Protein AF-L9Z2Y9-F1 (afdb_monomer_lite)

pLDDT: mean 86.98, std 20.34, range [30.83, 98.81]

Radius of gyration: 21.84 Å; chains: 1; bounding box: 51×53×70 Å

Sequence (219 aa):
MDILVLSPCSKDKRYDPVLDCEDVDECPREELANEHGEYTTTASNMYTGREHKHVEEAVTHLREVADVDWYIISAGFGLLRDRTEIPSYECGFSDIESVRTRAKRTGYDIDDLTNDETIQAVGREKGIPQAFSDVLSREYDLLFVVLSEPYLLSVADALTEIPEQTTAFAFASNGSRQYVGDCTWIPAQKRNDKPSKRRGWRYEVNSSASLRLQQTDES

Secondary structure (DSSP, 8-state):
-EEEEEEE--SSBSS---B-HHHHHHS-HHHHHHHTGGGEEEHHHHB--HHHHHHHHHHHHHTTTSEEEEEEEETTTEEEETT-EEE-B---TT-HHHHHHHHHTTT--GGG--HHHHHHHHHHHTTHHHHHHHHHTT--SEEEEE--HHHHHHHHHHHT---TTSEEEEEE-GGGGGGSTTSEEEE------------PPPPP--SS-----------

Structure (mmCIF, N/CA/C/O backbone):
data_AF-L9Z2Y9-F1
#
_entry.id   AF-L9Z2Y9-F1
#
loop_
_atom_site.group_PDB
_atom_site.id
_atom_site.type_symbol
_atom_site.label_atom_id
_atom_site.label_alt_id
_atom_site.label_comp_id
_atom_site.label_asym_id
_atom_site.label_entity_id
_atom_site.label_seq_id
_atom_site.pdbx_PDB_ins_code
_atom_site.Cartn_x
_atom_site.Cartn_y
_atom_site.Cartn_z
_atom_site.occupancy
_atom_site.B_iso_or_equiv
_atom_site.auth_seq_id
_atom_site.auth_comp_id
_atom_site.auth_asym_id
_atom_site.auth_atom_id
_atom_site.pdbx_PDB_model_num
ATOM 1 N N . MET A 1 1 ? -19.169 -4.680 14.121 1.00 92.75 1 MET A N 1
ATOM 2 C CA . MET A 1 1 ? -17.979 -3.841 14.313 1.00 92.75 1 MET A CA 1
ATOM 3 C C . MET A 1 1 ? -17.160 -4.053 13.078 1.00 92.75 1 MET A C 1
ATOM 5 O O . MET A 1 1 ? -16.713 -5.178 12.867 1.00 92.75 1 MET A O 1
ATOM 9 N N . ASP A 1 2 ? -17.057 -3.016 12.270 1.00 97.75 2 ASP A N 1
ATOM 10 C CA . ASP A 1 2 ? -16.430 -3.058 10.960 1.00 97.75 2 ASP A CA 1
ATOM 11 C C . ASP A 1 2 ? -15.020 -2.484 11.075 1.00 97.75 2 ASP A C 1
ATOM 13 O O . ASP A 1 2 ? -14.817 -1.343 11.497 1.00 97.75 2 ASP A O 1
ATOM 17 N N . ILE A 1 3 ? -14.028 -3.305 10.741 1.00 98.50 3 ILE A N 1
ATOM 18 C CA . ILE A 1 3 ? -12.612 -2.968 10.858 1.00 98.50 3 ILE A CA 1
ATOM 19 C C . ILE A 1 3 ? -11.984 -2.941 9.469 1.00 98.50 3 ILE A C 1
ATOM 21 O O . ILE A 1 3 ? -12.091 -3.903 8.705 1.00 98.50 3 ILE A O 1
ATOM 25 N N . LEU A 1 4 ? -11.247 -1.873 9.183 1.00 98.69 4 LEU A N 1
ATOM 26 C CA . LEU A 1 4 ? -10.362 -1.778 8.033 1.00 98.69 4 LEU A CA 1
ATOM 27 C C . LEU A 1 4 ? -8.908 -1.969 8.469 1.00 98.69 4 LEU A C 1
ATOM 29 O O . LEU A 1 4 ? -8.417 -1.286 9.367 1.00 98.69 4 LEU A O 1
ATOM 33 N N . VAL A 1 5 ? -8.196 -2.877 7.806 1.00 98.75 5 VAL A N 1
ATOM 34 C CA . VAL A 1 5 ? -6.746 -3.045 7.953 1.00 98.75 5 VAL A CA 1
ATOM 35 C C . VAL A 1 5 ? -6.068 -2.685 6.638 1.00 98.75 5 VAL A C 1
ATOM 37 O O . VAL A 1 5 ? -6.425 -3.221 5.589 1.00 98.75 5 VAL A O 1
ATOM 40 N N . LEU A 1 6 ? -5.073 -1.803 6.701 1.00 98.69 6 LEU A N 1
ATOM 41 C CA . LEU A 1 6 ? -4.263 -1.367 5.567 1.00 98.69 6 LEU A CA 1
ATOM 42 C C . LEU A 1 6 ? -2.793 -1.724 5.813 1.00 98.69 6 LEU A C 1
ATOM 44 O O . LEU A 1 6 ? -2.201 -1.259 6.787 1.00 98.69 6 LEU A O 1
ATOM 48 N N . SER A 1 7 ? -2.191 -2.531 4.940 1.00 98.44 7 SER A N 1
ATOM 49 C CA . SER A 1 7 ? -0.789 -2.969 5.056 1.00 98.44 7 SER A CA 1
ATOM 50 C C . SER A 1 7 ? -0.015 -2.794 3.744 1.00 98.44 7 SER A C 1
ATOM 52 O O . SER A 1 7 ? -0.638 -2.654 2.692 1.00 98.44 7 SER A O 1
ATOM 54 N N . PRO A 1 8 ? 1.331 -2.787 3.736 1.00 97.56 8 PRO A N 1
ATOM 55 C CA . PRO A 1 8 ? 2.085 -2.745 2.495 1.00 97.56 8 PRO A CA 1
ATOM 56 C C . PRO A 1 8 ? 2.134 -4.141 1.875 1.00 97.56 8 PRO A C 1
ATOM 58 O O . PRO A 1 8 ? 1.982 -5.155 2.564 1.00 97.56 8 PRO A O 1
ATOM 61 N N . CYS A 1 9 ? 2.425 -4.202 0.582 1.00 95.56 9 CYS A N 1
ATOM 62 C CA . CYS A 1 9 ? 2.913 -5.424 -0.030 1.00 95.56 9 CYS A CA 1
ATOM 63 C C . CYS A 1 9 ? 4.290 -5.807 0.537 1.00 95.56 9 CYS A C 1
ATOM 65 O O . CYS A 1 9 ? 4.973 -5.019 1.200 1.00 95.56 9 CYS A O 1
ATOM 67 N N . SER A 1 10 ? 4.719 -7.039 0.266 1.00 93.88 10 SER A N 1
ATOM 68 C CA . SER A 1 10 ? 6.041 -7.513 0.669 1.00 93.88 10 SER A CA 1
ATOM 69 C C . SER A 1 10 ? 6.973 -7.693 -0.521 1.00 93.88 10 SER A C 1
ATOM 71 O O . SER A 1 10 ? 6.550 -8.087 -1.609 1.00 93.88 10 SER A O 1
ATOM 73 N N . LYS A 1 11 ? 8.267 -7.453 -0.279 1.00 93.88 11 LYS A N 1
ATOM 74 C CA . LYS A 1 11 ? 9.329 -7.848 -1.203 1.00 93.88 11 LYS A CA 1
ATOM 75 C C . LYS A 1 11 ? 9.352 -9.366 -1.381 1.00 93.88 11 LYS A C 1
ATOM 77 O O . LYS A 1 11 ? 9.399 -9.840 -2.512 1.00 93.88 11 LYS A O 1
ATOM 82 N N . ASP A 1 12 ? 9.281 -10.102 -0.271 1.00 96.25 12 ASP A N 1
ATOM 83 C CA . ASP A 1 12 ? 9.290 -11.562 -0.280 1.00 96.25 12 ASP A CA 1
ATOM 84 C C . ASP A 1 12 ? 7.946 -12.076 -0.801 1.00 96.25 12 ASP A C 1
ATOM 86 O O . ASP A 1 12 ? 6.889 -11.719 -0.262 1.00 96.25 12 ASP A O 1
ATOM 90 N N . LYS A 1 13 ? 7.998 -12.921 -1.832 1.00 96.88 13 LYS A N 1
ATOM 91 C CA . LYS A 1 13 ? 6.821 -13.489 -2.489 1.00 96.88 13 LYS A CA 1
ATOM 92 C C . LYS A 1 13 ? 6.889 -15.008 -2.528 1.00 96.88 13 LYS A C 1
ATOM 94 O O . LYS A 1 13 ? 7.959 -15.604 -2.425 1.00 96.88 13 LYS A O 1
ATOM 99 N N . ARG A 1 14 ? 5.721 -15.630 -2.677 1.00 97.94 14 ARG A N 1
ATOM 100 C CA . ARG A 1 14 ? 5.545 -17.084 -2.731 1.00 97.94 14 ARG A CA 1
ATOM 101 C C . ARG A 1 14 ? 6.256 -17.725 -3.920 1.00 97.94 14 ARG A C 1
ATOM 103 O O . ARG A 1 14 ? 6.738 -18.848 -3.794 1.00 97.94 14 ARG A O 1
ATOM 110 N N . TYR A 1 15 ? 6.280 -17.029 -5.050 1.00 98.06 15 TYR A N 1
ATOM 111 C CA . TYR A 1 15 ? 6.912 -17.484 -6.280 1.00 98.06 15 TYR A CA 1
ATOM 112 C C . TYR A 1 15 ? 8.005 -16.510 -6.702 1.00 98.06 15 TYR A C 1
ATOM 114 O O . TYR A 1 15 ? 7.923 -15.320 -6.387 1.00 98.06 15 TYR A O 1
ATOM 122 N N . ASP A 1 16 ? 8.979 -17.000 -7.467 1.00 97.44 16 ASP A N 1
ATOM 123 C CA . ASP A 1 16 ? 9.941 -16.127 -8.136 1.00 97.44 16 ASP A CA 1
ATOM 124 C C . ASP A 1 16 ? 9.197 -15.123 -9.039 1.00 97.44 16 ASP A C 1
ATOM 126 O O . ASP A 1 16 ? 8.167 -15.477 -9.625 1.00 97.44 16 ASP A O 1
ATOM 130 N N . PRO A 1 17 ? 9.650 -13.860 -9.105 1.00 96.25 17 PRO A N 1
ATOM 131 C CA . PRO A 1 17 ? 8.983 -12.838 -9.898 1.00 96.25 17 PRO A CA 1
ATOM 132 C C . PRO A 1 17 ? 9.079 -13.181 -11.386 1.00 96.25 17 PRO A C 1
ATOM 134 O O . PRO A 1 17 ? 10.159 -13.496 -11.885 1.00 96.25 17 PRO A O 1
ATOM 137 N N . VAL A 1 18 ? 7.945 -13.104 -12.082 1.00 97.31 18 VAL A N 1
ATOM 138 C CA . VAL A 1 18 ? 7.853 -13.327 -13.537 1.00 97.31 18 VAL A CA 1
ATOM 139 C C . VAL A 1 18 ? 7.545 -12.046 -14.311 1.00 97.31 18 VAL A C 1
ATOM 141 O O . VAL A 1 18 ? 7.512 -12.077 -15.533 1.00 97.31 18 VAL A O 1
ATOM 144 N N . LEU A 1 19 ? 7.348 -10.945 -13.585 1.00 97.44 19 LEU A N 1
ATOM 145 C CA . LEU A 1 19 ? 7.019 -9.617 -14.090 1.00 97.44 19 LEU A CA 1
ATOM 146 C C . LEU A 1 19 ? 7.869 -8.571 -13.373 1.00 97.44 19 LEU A C 1
ATOM 148 O O . LEU A 1 19 ? 8.195 -8.744 -12.191 1.00 97.44 19 LEU A O 1
ATOM 152 N N . ASP A 1 20 ? 8.166 -7.467 -14.038 1.00 96.06 20 ASP A N 1
ATOM 153 C CA . ASP A 1 20 ? 8.801 -6.296 -13.437 1.00 96.06 20 ASP A CA 1
ATOM 154 C C . ASP A 1 20 ? 7.852 -5.081 -13.375 1.00 96.06 20 ASP A C 1
ATOM 156 O O . ASP A 1 20 ? 6.630 -5.207 -13.488 1.00 96.06 20 ASP A O 1
ATOM 160 N N . CYS A 1 21 ? 8.390 -3.895 -13.074 1.00 94.19 21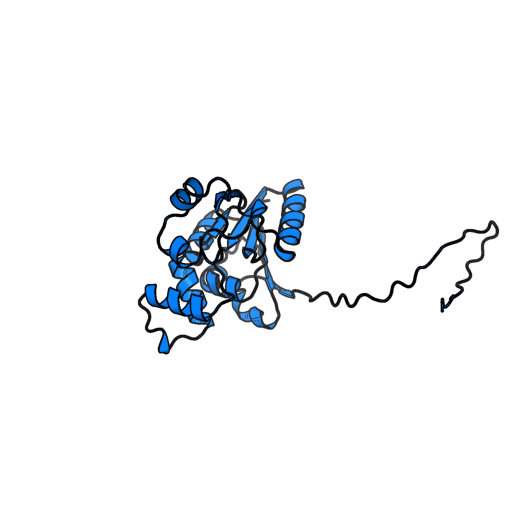 CYS A N 1
ATOM 161 C CA . CYS A 1 21 ? 7.582 -2.678 -13.037 1.00 94.19 21 CYS A CA 1
ATOM 162 C C . CYS A 1 21 ? 7.043 -2.266 -14.413 1.00 94.19 21 CYS A C 1
ATOM 164 O O . CYS A 1 21 ? 5.963 -1.687 -14.455 1.00 94.19 21 CYS A O 1
ATOM 166 N N . GLU A 1 22 ? 7.779 -2.506 -15.501 1.00 93.94 22 GLU A N 1
ATOM 167 C CA . GLU A 1 22 ? 7.362 -2.134 -16.856 1.00 93.94 22 GLU A CA 1
ATOM 168 C C . GLU A 1 22 ? 6.149 -2.968 -17.263 1.00 93.94 22 GLU A C 1
ATOM 170 O O . GLU A 1 22 ? 5.113 -2.397 -17.609 1.00 93.94 22 GLU A O 1
ATOM 175 N N . ASP A 1 23 ? 6.214 -4.289 -17.069 1.00 95.88 23 ASP A N 1
ATOM 176 C CA . ASP A 1 23 ? 5.091 -5.183 -17.370 1.00 95.88 23 ASP A CA 1
ATOM 177 C C . ASP A 1 23 ? 3.815 -4.765 -16.612 1.00 95.88 23 ASP A C 1
ATOM 179 O O . ASP A 1 23 ? 2.724 -4.667 -17.178 1.00 95.88 23 ASP A O 1
ATOM 183 N N . VAL A 1 24 ? 3.960 -4.477 -15.312 1.00 94.94 24 VAL A N 1
ATOM 184 C CA . VAL A 1 24 ? 2.856 -4.106 -14.412 1.00 94.94 24 VAL A CA 1
ATOM 185 C C . VAL A 1 24 ? 2.314 -2.691 -14.676 1.00 94.94 24 VAL A C 1
ATOM 187 O O . VAL A 1 24 ? 1.168 -2.388 -14.332 1.00 94.94 24 VAL A O 1
ATOM 190 N N . ASP A 1 25 ? 3.116 -1.800 -15.257 1.00 93.69 25 ASP A N 1
ATOM 191 C CA . ASP A 1 25 ? 2.695 -0.448 -15.633 1.00 93.69 25 ASP A CA 1
ATOM 192 C C . ASP A 1 25 ? 2.021 -0.401 -17.016 1.00 93.69 25 ASP A C 1
ATOM 194 O O . ASP A 1 25 ? 1.305 0.560 -17.306 1.00 93.69 25 ASP A O 1
ATOM 198 N N . GLU A 1 26 ? 2.238 -1.402 -17.871 1.00 93.81 26 GLU A N 1
ATOM 199 C CA . GLU A 1 26 ? 1.733 -1.422 -19.250 1.00 93.81 26 GLU A CA 1
ATOM 200 C C . GLU A 1 26 ? 0.526 -2.333 -19.454 1.00 93.81 26 GLU A C 1
ATOM 202 O O . GLU A 1 26 ? -0.329 -2.030 -20.290 1.00 93.81 26 GLU A O 1
ATOM 207 N N . CYS A 1 27 ? 0.422 -3.408 -18.673 1.00 94.88 27 CYS A N 1
ATOM 208 C CA . CYS A 1 27 ? -0.632 -4.401 -18.830 1.00 94.88 27 CYS A CA 1
ATOM 209 C C . CYS A 1 27 ? -1.603 -4.409 -17.637 1.00 94.88 27 CYS A C 1
ATOM 211 O O . CYS A 1 27 ? -1.181 -4.321 -16.478 1.00 94.88 27 CYS A O 1
ATOM 213 N N . PRO A 1 28 ? -2.919 -4.568 -17.875 1.00 95.31 28 PRO A N 1
ATOM 214 C CA . PRO A 1 28 ? -3.884 -4.757 -16.801 1.00 95.31 28 PRO A CA 1
ATOM 215 C C . PRO A 1 28 ? -3.568 -6.001 -15.967 1.00 95.31 28 PRO A C 1
ATOM 217 O O . PRO A 1 28 ? -3.231 -7.065 -16.489 1.00 95.31 28 PRO A O 1
ATOM 220 N N . ARG A 1 29 ? -3.764 -5.893 -14.651 1.00 97.06 29 ARG A N 1
ATOM 221 C CA . ARG A 1 29 ? -3.544 -6.986 -13.692 1.00 97.06 29 ARG A CA 1
ATOM 222 C C . ARG A 1 29 ? -4.254 -8.279 -14.099 1.00 97.06 29 ARG A C 1
ATOM 224 O O . ARG A 1 29 ? -3.682 -9.349 -13.941 1.00 97.06 29 ARG A O 1
ATOM 231 N N . GLU A 1 30 ? -5.499 -8.199 -14.564 1.00 96.94 30 GLU A N 1
ATOM 232 C CA . GLU A 1 30 ? -6.301 -9.367 -14.940 1.00 96.94 30 GLU A CA 1
ATOM 233 C C . GLU A 1 30 ? -5.692 -10.120 -16.125 1.00 96.94 30 GLU A C 1
ATOM 235 O O . GLU A 1 30 ? -5.741 -11.347 -16.160 1.00 96.94 30 GLU A O 1
ATOM 240 N N . GLU A 1 31 ? -5.107 -9.403 -17.085 1.00 97.56 31 GLU A N 1
ATOM 241 C CA . GLU A 1 31 ? -4.425 -10.011 -18.229 1.00 97.56 31 GLU A CA 1
ATOM 242 C C . GLU A 1 31 ? -3.153 -10.723 -17.768 1.00 97.56 31 GLU A C 1
ATOM 244 O O . GLU A 1 31 ? -2.988 -11.912 -18.037 1.00 97.56 31 GLU A O 1
ATOM 249 N N . LEU A 1 32 ? -2.339 -10.048 -16.952 1.00 97.62 32 LEU A N 1
ATOM 250 C CA . LEU A 1 32 ? -1.117 -10.614 -16.377 1.00 97.62 32 LEU A CA 1
ATOM 251 C C . LEU A 1 32 ? -1.394 -11.836 -15.484 1.00 97.62 32 LEU A C 1
ATOM 253 O O . LEU A 1 32 ? -0.664 -12.824 -15.526 1.00 97.62 32 LEU A O 1
ATOM 257 N N . ALA A 1 33 ? -2.466 -11.802 -14.687 1.00 96.75 33 ALA A N 1
ATOM 258 C CA . ALA A 1 33 ? -2.887 -12.926 -13.850 1.00 96.75 33 ALA A CA 1
ATOM 259 C C . ALA A 1 33 ? -3.314 -14.145 -14.687 1.00 96.75 33 ALA A C 1
ATOM 261 O O . ALA A 1 33 ? -3.031 -15.283 -14.315 1.00 96.75 33 ALA A O 1
ATOM 262 N N . ASN A 1 34 ? -3.973 -13.914 -15.828 1.00 96.38 34 ASN A N 1
ATOM 263 C CA . ASN A 1 34 ? -4.366 -14.980 -16.747 1.00 96.38 34 ASN A CA 1
ATOM 264 C C . ASN A 1 34 ? -3.160 -15.567 -17.492 1.00 96.38 34 ASN A C 1
ATOM 266 O O . ASN A 1 34 ? -3.058 -16.787 -17.620 1.00 96.38 34 ASN A O 1
ATOM 270 N N . GLU A 1 35 ? -2.249 -14.717 -17.971 1.00 97.38 35 GLU A N 1
ATOM 271 C CA . GLU A 1 35 ? -1.040 -15.141 -18.684 1.00 97.38 35 GLU A CA 1
ATOM 272 C C . GLU A 1 35 ? -0.089 -15.931 -17.775 1.00 97.38 35 GLU A C 1
ATOM 274 O O . GLU A 1 35 ? 0.439 -16.973 -18.165 1.00 97.38 35 GLU A O 1
ATOM 279 N N . HIS A 1 36 ? 0.051 -15.496 -16.522 1.00 97.12 36 HIS A N 1
ATOM 280 C CA . HIS A 1 36 ? 0.931 -16.106 -15.528 1.00 97.12 36 HIS A CA 1
ATOM 281 C C . HIS A 1 36 ? 0.154 -16.877 -14.453 1.00 97.12 36 HIS A C 1
ATOM 283 O O . HIS A 1 36 ? 0.481 -16.811 -13.264 1.00 97.12 36 HIS A O 1
ATOM 289 N N . GLY A 1 37 ? -0.869 -17.639 -14.854 1.00 96.88 37 GLY A N 1
ATOM 290 C CA . GLY A 1 37 ? -1.743 -18.369 -13.927 1.00 96.88 37 GLY A CA 1
ATOM 291 C C . GLY A 1 37 ? -1.003 -19.318 -12.970 1.00 96.88 37 GLY A C 1
ATOM 292 O O . GLY A 1 37 ? -1.364 -19.419 -11.800 1.00 96.88 37 GLY A O 1
ATOM 293 N N . GLU A 1 38 ? 0.087 -19.956 -13.413 1.00 97.62 38 GLU A N 1
ATOM 294 C CA . GLU A 1 38 ? 0.915 -20.842 -12.568 1.00 97.62 38 GLU A CA 1
ATOM 295 C C . GLU A 1 38 ? 1.656 -20.099 -11.441 1.00 97.62 38 GLU A C 1
ATOM 297 O O . GLU A 1 38 ? 2.010 -20.697 -10.423 1.00 97.62 38 GLU A O 1
ATOM 302 N N . TYR A 1 39 ? 1.851 -18.789 -11.608 1.00 98.06 39 TYR A N 1
ATOM 303 C CA . TYR A 1 39 ? 2.527 -17.892 -10.670 1.00 98.06 39 TYR A CA 1
ATOM 304 C C . TYR A 1 39 ? 1.552 -16.919 -10.001 1.00 98.06 39 TYR A C 1
ATOM 306 O O . TYR A 1 39 ? 1.981 -15.928 -9.410 1.00 98.06 39 TYR A O 1
ATOM 314 N N . THR A 1 40 ? 0.248 -17.188 -10.097 1.00 98.44 40 THR A N 1
ATOM 315 C CA . THR A 1 40 ? -0.818 -16.333 -9.576 1.00 98.44 40 THR A CA 1
ATOM 316 C C . THR A 1 40 ? -1.429 -16.927 -8.315 1.00 98.44 40 THR A C 1
ATOM 318 O O . THR A 1 40 ? -1.702 -18.123 -8.215 1.00 98.44 40 THR A O 1
ATOM 321 N N . THR A 1 41 ? -1.639 -16.080 -7.310 1.00 98.69 41 THR A N 1
ATOM 322 C CA . THR A 1 41 ? -2.405 -16.423 -6.107 1.00 98.69 41 THR A CA 1
ATOM 323 C C . THR A 1 41 ? -2.998 -15.156 -5.488 1.00 98.69 41 THR A C 1
ATOM 325 O O . THR A 1 41 ? -2.768 -14.052 -5.981 1.00 98.69 41 THR A O 1
ATOM 328 N N . THR A 1 42 ? -3.778 -15.280 -4.414 1.00 98.69 42 THR A N 1
ATOM 329 C CA . THR A 1 42 ? -4.342 -14.112 -3.724 1.00 98.69 42 THR A CA 1
ATOM 330 C C . THR A 1 42 ? -3.241 -13.245 -3.115 1.00 98.69 42 THR A C 1
ATOM 332 O O . THR A 1 42 ? -2.219 -13.764 -2.677 1.00 98.69 42 THR A O 1
ATOM 335 N N . ALA A 1 43 ? -3.451 -11.934 -3.009 1.00 98.56 43 ALA A N 1
ATOM 336 C CA . ALA A 1 43 ? -2.490 -10.998 -2.432 1.00 98.56 43 ALA A CA 1
ATOM 337 C C . ALA A 1 43 ? -2.052 -11.419 -1.016 1.00 98.56 43 ALA A C 1
ATOM 339 O O . ALA A 1 43 ? -0.864 -11.375 -0.701 1.00 98.56 43 ALA A O 1
ATOM 340 N N . SER A 1 44 ? -2.980 -11.924 -0.195 1.00 98.25 44 SER A N 1
ATOM 341 C CA . SER A 1 44 ? -2.668 -12.496 1.122 1.00 98.25 44 SER A CA 1
ATOM 342 C C . SER A 1 44 ? -1.689 -13.672 1.065 1.00 98.25 44 SER A C 1
ATOM 344 O O . SER A 1 44 ? -0.806 -13.758 1.908 1.00 98.25 44 SER A O 1
ATOM 346 N N . ASN A 1 45 ? -1.812 -14.545 0.063 1.00 98.44 45 ASN A N 1
ATOM 347 C CA . ASN A 1 45 ? -0.962 -15.723 -0.118 1.00 98.44 45 ASN A CA 1
ATOM 348 C C . ASN A 1 45 ? 0.312 -15.431 -0.920 1.00 98.44 45 ASN A C 1
ATOM 350 O O . ASN A 1 45 ? 1.260 -16.216 -0.867 1.00 98.44 45 ASN A O 1
ATOM 354 N N . MET A 1 46 ? 0.313 -14.354 -1.708 1.00 98.56 46 MET A N 1
ATOM 355 C CA . MET A 1 46 ? 1.430 -13.961 -2.558 1.00 98.56 46 MET A CA 1
ATOM 356 C C . MET A 1 46 ? 2.577 -13.430 -1.714 1.00 98.56 46 MET A C 1
ATOM 358 O O . MET A 1 46 ? 3.720 -13.826 -1.915 1.00 98.56 46 MET A O 1
ATOM 362 N N . TYR A 1 47 ? 2.287 -12.533 -0.778 1.00 98.06 47 TYR A N 1
ATOM 363 C CA . TYR A 1 47 ? 3.303 -11.893 0.044 1.00 98.06 47 TYR A CA 1
ATOM 364 C C . TYR A 1 47 ? 3.673 -12.777 1.236 1.00 98.06 47 TYR A C 1
ATOM 366 O O . TYR A 1 47 ? 2.815 -13.348 1.900 1.00 98.06 47 TYR A O 1
ATOM 374 N N . THR A 1 48 ? 4.969 -12.900 1.529 1.00 97.44 48 THR A N 1
ATOM 375 C CA . THR A 1 48 ? 5.462 -13.848 2.548 1.00 97.44 48 THR A CA 1
ATOM 376 C C . THR A 1 48 ? 6.426 -13.235 3.559 1.00 97.44 48 THR A C 1
ATOM 378 O O . THR A 1 48 ? 6.984 -13.955 4.398 1.00 97.44 48 THR A O 1
ATOM 381 N N . GLY A 1 49 ? 6.649 -11.922 3.491 1.00 96.06 49 GLY A N 1
ATOM 382 C CA . GLY A 1 49 ? 7.558 -11.229 4.396 1.00 96.06 49 GLY A CA 1
ATOM 383 C C . GLY A 1 49 ? 7.087 -11.237 5.845 1.00 96.06 49 GLY A C 1
ATOM 384 O O . GLY A 1 49 ? 5.929 -11.498 6.171 1.00 96.06 49 GLY A O 1
ATOM 385 N N . ARG A 1 50 ? 8.020 -10.929 6.748 1.00 94.56 50 ARG A N 1
ATOM 386 C CA . ARG A 1 50 ? 7.781 -11.000 8.194 1.00 94.56 50 ARG A CA 1
ATOM 387 C C . ARG A 1 50 ? 6.619 -10.119 8.646 1.00 94.56 50 ARG A C 1
ATOM 389 O O . ARG A 1 50 ? 5.778 -10.599 9.392 1.00 94.56 50 ARG A O 1
ATOM 396 N N . GLU A 1 51 ? 6.593 -8.853 8.239 1.00 92.56 51 GLU A N 1
ATOM 397 C CA . GLU A 1 51 ? 5.541 -7.907 8.643 1.00 92.56 51 GLU A CA 1
ATOM 398 C C . GLU A 1 51 ? 4.172 -8.342 8.116 1.00 92.56 51 GLU A C 1
ATOM 400 O O . GLU A 1 51 ? 3.213 -8.370 8.881 1.00 92.56 51 GLU A O 1
ATOM 405 N N . HIS A 1 52 ? 4.114 -8.800 6.860 1.00 97.12 52 HIS A N 1
ATOM 406 C CA . HIS A 1 52 ? 2.902 -9.356 6.254 1.00 97.12 52 HIS A CA 1
ATOM 407 C C . HIS A 1 52 ? 2.323 -10.508 7.079 1.00 97.12 52 HIS A C 1
ATOM 409 O O . HIS A 1 52 ? 1.144 -10.479 7.405 1.00 97.12 52 HIS A O 1
ATOM 415 N N . LYS A 1 53 ? 3.157 -11.460 7.517 1.00 97.44 53 LYS A N 1
ATOM 416 C CA . LYS A 1 53 ? 2.709 -12.577 8.369 1.00 97.44 53 LYS A CA 1
ATOM 417 C C . LYS A 1 53 ? 2.128 -12.122 9.709 1.00 97.44 53 LYS A C 1
ATOM 419 O O . LYS A 1 53 ? 1.146 -12.689 10.163 1.00 97.44 53 LYS A O 1
ATOM 424 N N . HIS A 1 54 ? 2.696 -11.086 10.332 1.00 96.31 54 HIS A N 1
ATOM 425 C CA . HIS A 1 54 ? 2.139 -10.554 11.583 1.00 96.31 54 HIS A CA 1
ATOM 426 C C . HIS A 1 54 ? 0.780 -9.881 11.350 1.00 96.31 54 HIS A C 1
ATOM 428 O O . HIS A 1 54 ? -0.116 -10.015 12.180 1.00 96.31 54 HIS A O 1
ATOM 434 N N . VAL A 1 55 ? 0.618 -9.164 10.231 1.00 97.56 55 VAL A N 1
ATOM 435 C CA . VAL A 1 55 ? -0.677 -8.583 9.846 1.00 97.56 55 VAL A CA 1
ATOM 436 C C . VAL A 1 55 ? -1.688 -9.686 9.547 1.00 97.56 55 VAL A C 1
ATOM 438 O O . VAL A 1 55 ? -2.805 -9.618 10.043 1.00 97.56 55 VAL A O 1
ATOM 441 N N . GLU A 1 56 ? -1.303 -10.718 8.799 1.00 98.25 56 GLU A N 1
ATOM 442 C CA . GLU A 1 56 ? -2.155 -11.866 8.477 1.00 98.25 56 GLU A CA 1
ATOM 443 C C . GLU A 1 56 ? -2.641 -12.595 9.742 1.00 98.25 56 GLU A C 1
ATOM 445 O O . GLU A 1 56 ? -3.836 -12.864 9.883 1.00 98.25 56 GLU A O 1
ATOM 450 N N . GLU A 1 57 ? -1.743 -12.856 10.697 1.00 98.06 57 GLU A N 1
ATOM 451 C CA . GLU A 1 57 ? -2.084 -13.431 12.004 1.00 98.06 57 GLU A CA 1
ATOM 452 C C . GLU A 1 57 ? -3.058 -12.526 12.779 1.00 98.06 57 GLU A C 1
ATOM 454 O O . GLU A 1 57 ? -4.078 -12.995 13.288 1.00 98.06 57 GLU A O 1
ATOM 459 N N . ALA A 1 58 ? -2.798 -11.215 12.828 1.00 97.62 58 ALA A N 1
ATOM 460 C CA . ALA A 1 58 ? -3.671 -10.259 13.508 1.00 97.62 58 ALA A CA 1
ATOM 461 C C . ALA A 1 58 ? -5.060 -10.165 12.855 1.00 97.62 58 ALA A C 1
ATOM 463 O O . ALA A 1 58 ? -6.068 -10.200 13.557 1.00 97.62 58 ALA A O 1
ATOM 464 N N . VAL A 1 59 ? -5.129 -10.089 11.522 1.00 98.31 59 VAL A N 1
ATOM 465 C CA . VAL A 1 59 ? -6.383 -10.086 10.753 1.00 98.31 59 VAL A CA 1
ATOM 466 C C . VAL A 1 59 ? -7.160 -11.374 10.998 1.00 98.31 59 VAL A C 1
ATOM 468 O O . VAL A 1 59 ? -8.371 -11.318 11.199 1.00 98.31 59 VAL A O 1
ATOM 471 N N . THR A 1 60 ? -6.480 -12.523 11.033 1.00 98.06 60 THR A N 1
ATOM 472 C CA . THR A 1 60 ? -7.106 -13.819 11.331 1.00 98.06 60 THR A CA 1
ATOM 473 C C . THR A 1 60 ? -7.782 -13.798 12.698 1.00 98.06 60 THR A C 1
ATOM 475 O O . THR A 1 60 ? -8.957 -14.138 12.793 1.00 98.06 60 THR A O 1
ATOM 478 N N . HIS A 1 61 ? -7.090 -13.317 13.733 1.00 98.06 61 HIS A N 1
ATOM 479 C CA . HIS A 1 61 ? -7.665 -13.206 15.073 1.00 98.06 61 HIS A CA 1
ATOM 480 C C . HIS A 1 61 ? -8.777 -12.157 15.176 1.00 98.06 61 HIS A C 1
ATOM 482 O O . HIS A 1 61 ? -9.778 -12.387 15.848 1.00 98.06 61 HIS A O 1
ATOM 488 N N . LEU A 1 62 ? -8.650 -11.012 14.499 1.00 97.75 62 LEU A N 1
ATOM 489 C CA . LEU A 1 62 ? -9.701 -9.989 14.487 1.00 97.75 62 LEU A CA 1
ATOM 490 C C . LEU A 1 62 ? -10.989 -10.504 13.828 1.00 97.75 62 LEU A C 1
ATOM 492 O O . LEU A 1 62 ? -12.079 -10.225 14.324 1.00 97.75 62 LEU A O 1
ATOM 496 N N . ARG A 1 63 ? -10.870 -11.308 12.764 1.00 98.12 63 ARG A N 1
ATOM 497 C CA . ARG A 1 63 ? -12.007 -11.935 12.067 1.00 98.12 63 ARG A CA 1
ATOM 498 C C . ARG A 1 63 ? -12.792 -12.925 12.929 1.00 98.12 63 ARG A C 1
ATOM 500 O O . ARG A 1 63 ? -13.920 -13.258 12.583 1.00 98.12 63 ARG A O 1
ATOM 507 N N . GLU A 1 64 ? -12.241 -13.386 14.051 1.00 97.88 64 GLU A N 1
ATOM 508 C CA . GLU A 1 64 ? -12.974 -14.229 15.006 1.00 97.88 64 GLU A CA 1
ATOM 509 C C . GLU A 1 64 ? -14.051 -13.443 15.776 1.00 97.88 64 GLU A C 1
ATOM 511 O O . GLU A 1 64 ? -14.977 -14.044 16.322 1.00 97.88 64 GLU A O 1
ATOM 516 N N . VAL A 1 65 ? -13.936 -12.109 15.840 1.00 97.56 65 VAL A N 1
ATOM 517 C CA . VAL A 1 65 ? -14.777 -11.251 16.696 1.00 97.56 65 VAL A CA 1
ATOM 518 C C . VAL A 1 65 ? -15.382 -10.037 15.982 1.00 97.56 65 VAL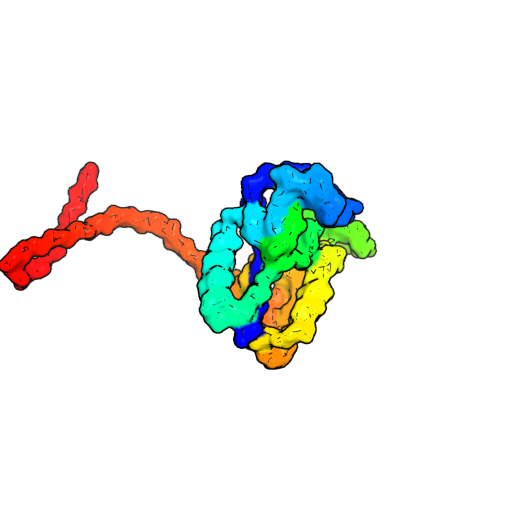 A C 1
ATOM 520 O O . VAL A 1 65 ? -16.190 -9.329 16.585 1.00 97.56 65 VAL A O 1
ATOM 523 N N . ALA A 1 66 ? -15.001 -9.772 14.732 1.00 97.69 66 ALA A N 1
ATOM 524 C CA . ALA A 1 66 ? -15.410 -8.595 13.971 1.00 97.69 66 ALA A CA 1
ATOM 525 C C . ALA A 1 66 ? -15.403 -8.851 12.457 1.00 97.69 66 ALA A C 1
ATOM 527 O O . ALA A 1 66 ? -14.743 -9.773 11.974 1.00 97.69 66 ALA A O 1
ATOM 528 N N . ASP A 1 67 ? -16.089 -7.990 11.708 1.00 97.88 67 ASP A N 1
ATOM 529 C CA . ASP A 1 67 ? -16.039 -7.982 10.250 1.00 97.88 67 ASP A CA 1
ATOM 530 C C . ASP A 1 67 ? -14.807 -7.184 9.807 1.00 97.88 67 ASP A C 1
ATOM 532 O O . ASP A 1 67 ? -14.660 -6.009 10.142 1.00 97.88 67 ASP A O 1
ATOM 536 N N . VAL A 1 68 ? -13.875 -7.839 9.104 1.00 98.50 68 VAL A N 1
ATOM 537 C CA . VAL A 1 68 ? -12.570 -7.247 8.764 1.00 98.50 68 VAL A CA 1
ATOM 538 C C . VAL A 1 68 ? -12.336 -7.243 7.262 1.00 98.50 68 VAL A C 1
ATOM 540 O O . VAL A 1 68 ? -12.108 -8.296 6.646 1.00 98.50 68 VAL A O 1
ATOM 543 N N . ASP A 1 69 ? -12.281 -6.042 6.700 1.00 98.50 69 ASP A N 1
ATOM 544 C CA . ASP A 1 69 ? -11.746 -5.806 5.369 1.00 98.50 69 ASP A CA 1
ATOM 545 C C . ASP A 1 69 ? -10.237 -5.544 5.464 1.00 98.50 69 ASP A C 1
ATOM 547 O O . ASP A 1 69 ? -9.777 -4.651 6.174 1.00 98.50 69 ASP A O 1
ATOM 551 N N . TRP A 1 70 ? -9.451 -6.339 4.737 1.00 98.75 70 TRP A N 1
ATOM 552 C CA . TRP A 1 70 ? -7.999 -6.191 4.669 1.00 98.75 70 TRP A CA 1
ATOM 553 C C . TRP A 1 70 ? -7.587 -5.788 3.257 1.00 98.75 70 TRP A C 1
ATOM 555 O O . TRP A 1 70 ? -7.836 -6.517 2.290 1.00 98.75 70 TRP A O 1
ATOM 565 N N . TYR A 1 71 ? -6.958 -4.619 3.159 1.00 98.81 71 TYR A N 1
ATOM 566 C CA . TYR A 1 71 ? -6.372 -4.098 1.936 1.00 98.81 71 TYR A CA 1
ATOM 567 C C . TYR A 1 71 ? -4.852 -3.974 2.044 1.00 98.81 71 TYR A C 1
ATOM 569 O O . TYR A 1 71 ? -4.289 -3.687 3.102 1.00 98.81 71 TYR A O 1
ATOM 577 N N . ILE A 1 7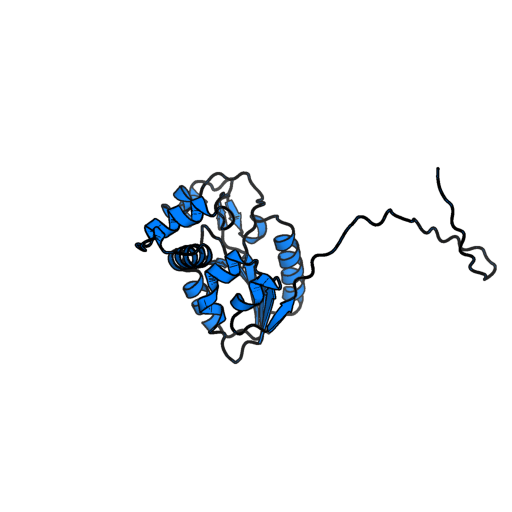2 ? -4.191 -4.186 0.913 1.00 98.75 72 ILE A N 1
ATOM 578 C CA . ILE A 1 72 ? -2.746 -4.214 0.761 1.00 98.75 72 ILE A CA 1
ATOM 579 C C . ILE A 1 72 ? -2.363 -3.188 -0.307 1.00 98.75 72 ILE A C 1
ATOM 581 O O . ILE A 1 72 ? -2.838 -3.270 -1.441 1.00 98.75 72 ILE A O 1
ATOM 585 N N . ILE A 1 73 ? -1.503 -2.230 0.036 1.00 98.62 73 ILE A N 1
ATOM 586 C CA . ILE A 1 73 ? -0.945 -1.278 -0.929 1.00 98.62 73 ILE A CA 1
ATOM 587 C C . ILE A 1 73 ? 0.203 -1.946 -1.682 1.00 98.62 73 ILE A C 1
ATOM 589 O O . ILE A 1 73 ? 1.217 -2.317 -1.094 1.00 98.62 73 ILE A O 1
ATOM 593 N N . SER A 1 74 ? 0.062 -2.043 -2.997 1.00 97.88 74 SER A N 1
ATOM 594 C CA . SER A 1 74 ? 1.068 -2.522 -3.935 1.00 97.88 74 SER A CA 1
ATOM 595 C C . SER A 1 74 ? 1.622 -1.368 -4.765 1.00 97.88 74 SER A C 1
ATOM 597 O O . SER A 1 74 ? 0.878 -0.671 -5.449 1.00 97.88 74 SER A O 1
ATOM 599 N N . ALA A 1 75 ? 2.948 -1.217 -4.787 1.00 95.50 75 ALA A N 1
ATOM 600 C CA . ALA A 1 75 ? 3.607 -0.234 -5.652 1.00 95.50 75 ALA A CA 1
ATOM 601 C C . ALA A 1 75 ? 3.404 -0.510 -7.156 1.00 95.50 75 ALA A C 1
ATOM 603 O O . ALA A 1 75 ? 3.604 0.389 -7.971 1.00 95.50 75 ALA A O 1
ATOM 604 N N . GLY A 1 76 ? 3.049 -1.748 -7.522 1.00 95.94 76 GLY A N 1
ATOM 605 C CA . GLY A 1 76 ? 2.768 -2.152 -8.900 1.00 95.94 76 GLY A CA 1
ATOM 606 C C . GLY A 1 76 ? 1.276 -2.100 -9.237 1.00 95.94 76 GLY A C 1
ATOM 607 O O . GLY A 1 76 ? 0.881 -1.475 -10.212 1.00 95.94 76 GLY A O 1
ATOM 608 N N . PHE A 1 77 ? 0.434 -2.711 -8.402 1.00 97.50 77 PHE A N 1
ATOM 609 C CA . PHE A 1 77 ? -0.988 -2.927 -8.702 1.00 97.50 77 PHE A CA 1
ATOM 610 C C . PHE A 1 77 ? -1.951 -1.992 -7.953 1.00 97.50 77 PHE A C 1
ATOM 612 O O . PHE A 1 77 ? -3.162 -2.194 -8.005 1.00 97.50 77 PHE A O 1
ATOM 619 N N . GLY A 1 78 ? -1.444 -0.992 -7.231 1.00 98.00 78 GLY A N 1
ATOM 620 C CA . GLY A 1 78 ? -2.277 -0.068 -6.466 1.00 98.00 78 GLY A CA 1
ATOM 621 C C . GLY A 1 78 ? -2.870 -0.712 -5.211 1.00 98.00 78 GLY A C 1
ATOM 622 O O . GLY A 1 78 ? -2.178 -1.426 -4.486 1.00 98.00 78 GLY A O 1
ATOM 623 N N . LEU A 1 79 ? -4.143 -0.447 -4.913 1.00 98.56 79 LEU A N 1
ATOM 624 C CA . LEU A 1 79 ? -4.808 -0.961 -3.713 1.00 98.56 79 LEU A CA 1
ATOM 625 C C . LEU A 1 79 ? -5.486 -2.317 -3.976 1.00 98.56 79 LEU A C 1
ATOM 627 O O . LEU A 1 79 ? -6.391 -2.425 -4.800 1.00 98.56 79 LEU A O 1
ATOM 631 N N . LEU A 1 80 ? -5.096 -3.353 -3.231 1.00 98.62 80 LEU A N 1
ATOM 632 C CA . LEU A 1 80 ? -5.585 -4.725 -3.407 1.00 98.62 80 LEU A CA 1
ATOM 633 C C . LEU A 1 80 ? -6.378 -5.183 -2.186 1.00 98.62 80 LEU A C 1
ATOM 635 O O . LEU A 1 80 ? -5.910 -5.024 -1.067 1.00 98.62 80 LEU A O 1
ATOM 639 N N . ARG A 1 81 ? -7.528 -5.843 -2.366 1.00 98.38 81 ARG A N 1
ATOM 640 C CA . ARG A 1 81 ? -8.102 -6.676 -1.285 1.00 98.38 81 ARG A CA 1
ATOM 641 C C . ARG A 1 81 ? -7.219 -7.894 -1.027 1.00 98.38 81 ARG A C 1
ATOM 643 O O . ARG A 1 81 ? -6.657 -8.423 -1.976 1.00 98.38 81 ARG A O 1
ATOM 650 N N . ASP A 1 82 ? -7.194 -8.421 0.187 1.00 98.31 82 ASP A N 1
ATOM 651 C CA . ASP A 1 82 ? -6.482 -9.658 0.547 1.00 98.31 82 ASP A CA 1
ATOM 652 C C . ASP A 1 82 ? -6.726 -10.846 -0.413 1.00 98.31 82 ASP A C 1
ATOM 654 O O . ASP A 1 82 ? -5.797 -11.560 -0.785 1.00 98.31 82 ASP A O 1
ATOM 658 N N . ARG A 1 83 ? -7.967 -11.016 -0.879 1.00 98.12 83 ARG A N 1
ATOM 659 C CA . ARG A 1 83 ? -8.397 -12.074 -1.816 1.00 98.12 83 ARG A CA 1
ATOM 660 C C . ARG A 1 83 ? -8.161 -11.784 -3.305 1.00 98.12 83 ARG A C 1
ATOM 662 O O . ARG A 1 83 ? -8.560 -12.573 -4.152 1.00 98.12 83 ARG A O 1
ATOM 669 N N . THR A 1 84 ? -7.589 -10.634 -3.630 1.00 98.50 84 THR A N 1
ATOM 670 C CA . THR A 1 84 ? -7.261 -10.213 -4.999 1.00 98.50 84 THR A CA 1
ATOM 671 C C . THR A 1 84 ? -6.221 -11.144 -5.599 1.00 98.50 84 THR A C 1
ATOM 673 O O . THR A 1 84 ? -5.132 -11.233 -5.047 1.00 98.50 84 THR A O 1
ATOM 676 N N . GLU A 1 85 ? -6.504 -11.786 -6.728 1.00 98.50 85 GLU A N 1
ATOM 677 C CA . GLU A 1 85 ? -5.487 -12.558 -7.449 1.00 98.50 85 GLU A CA 1
ATOM 678 C C . GLU A 1 85 ? -4.479 -11.630 -8.132 1.00 98.50 85 GLU A C 1
ATOM 680 O O . GLU A 1 85 ? -4.855 -10.644 -8.773 1.00 98.50 85 GLU A O 1
ATOM 685 N N . ILE A 1 86 ? -3.197 -11.936 -7.942 1.00 98.56 86 ILE A N 1
ATOM 686 C CA . ILE A 1 86 ? -2.067 -11.247 -8.561 1.00 98.56 86 ILE A CA 1
ATOM 687 C C . ILE A 1 86 ? -1.009 -12.270 -8.993 1.00 98.56 86 ILE A C 1
ATOM 689 O O . ILE A 1 86 ? -0.781 -13.242 -8.263 1.00 98.56 86 ILE A O 1
ATOM 693 N N . PRO A 1 87 ? -0.344 -12.060 -10.139 1.00 98.38 87 PRO A N 1
ATOM 694 C CA . PRO A 1 87 ? 0.855 -12.805 -10.506 1.00 98.38 87 PRO A CA 1
ATOM 695 C C . PRO A 1 87 ? 2.057 -12.348 -9.670 1.00 98.38 87 PRO A C 1
ATOM 697 O O . PRO A 1 87 ? 2.047 -11.263 -9.078 1.00 98.38 87 PRO A O 1
ATOM 700 N N . SER A 1 88 ? 3.103 -13.173 -9.596 1.00 98.12 88 SER A N 1
ATOM 701 C CA . SER A 1 88 ? 4.355 -12.777 -8.943 1.00 98.12 88 SER A CA 1
ATOM 702 C C . SER A 1 88 ? 5.118 -11.751 -9.782 1.00 98.12 88 SER A C 1
ATOM 704 O O . SER A 1 88 ? 5.280 -11.917 -10.987 1.00 98.12 88 SER A O 1
ATOM 706 N N . TYR A 1 89 ? 5.617 -10.699 -9.140 1.00 97.62 89 TYR A N 1
ATOM 707 C CA . TYR A 1 89 ? 6.244 -9.549 -9.792 1.00 97.62 89 TYR A CA 1
ATOM 708 C C . TYR A 1 89 ? 7.339 -8.952 -8.902 1.00 97.62 89 TYR A C 1
ATOM 710 O O . TYR A 1 89 ? 7.331 -9.165 -7.689 1.00 97.62 89 TYR A O 1
ATOM 718 N N . GLU A 1 90 ? 8.251 -8.159 -9.454 1.00 96.25 90 GLU A N 1
ATOM 719 C CA . GLU A 1 90 ? 9.189 -7.340 -8.684 1.00 96.25 90 GLU A CA 1
ATOM 720 C C . GLU A 1 90 ? 9.011 -5.864 -9.031 1.00 96.25 90 GLU A C 1
ATOM 722 O O . GLU A 1 90 ? 9.601 -5.334 -9.966 1.00 96.25 90 GLU A O 1
ATOM 727 N N . CYS A 1 91 ? 8.177 -5.192 -8.239 1.00 93.81 91 CYS A N 1
ATOM 728 C CA . CYS A 1 91 ? 8.014 -3.750 -8.304 1.00 93.81 91 CYS A CA 1
ATOM 729 C C . CYS A 1 91 ? 7.686 -3.190 -6.917 1.00 93.81 91 CYS A C 1
ATOM 731 O O . CYS A 1 91 ? 6.682 -3.558 -6.301 1.00 93.81 91 CYS A O 1
ATOM 733 N N . GLY A 1 92 ? 8.545 -2.314 -6.398 1.00 93.88 92 GLY A N 1
ATOM 734 C CA . GLY A 1 92 ? 8.445 -1.786 -5.039 1.00 93.88 92 GLY A CA 1
ATOM 735 C C . GLY A 1 92 ? 8.958 -0.355 -4.936 1.00 93.88 92 GLY A C 1
ATOM 736 O O . GLY A 1 92 ? 9.734 0.098 -5.769 1.00 93.88 92 GLY A O 1
ATOM 737 N N . PHE A 1 93 ? 8.578 0.346 -3.866 1.00 93.31 93 PHE A N 1
ATOM 738 C CA . PHE A 1 93 ? 9.056 1.710 -3.605 1.00 93.31 93 PHE A CA 1
ATOM 739 C C . PHE A 1 93 ? 10.491 1.786 -3.052 1.00 93.31 93 PHE A C 1
ATOM 741 O O . PHE A 1 93 ? 10.998 2.873 -2.797 1.00 93.31 93 PHE A O 1
ATOM 748 N N . SER A 1 94 ? 11.151 0.646 -2.821 1.00 88.44 94 SER A N 1
ATOM 749 C CA . SER A 1 94 ? 12.514 0.611 -2.275 1.00 88.44 94 SER A CA 1
ATOM 750 C C . SER A 1 94 ? 13.594 0.995 -3.286 1.00 88.44 94 SER A C 1
ATOM 752 O O . SER A 1 94 ? 14.693 1.356 -2.874 1.00 88.44 94 SER A O 1
ATOM 754 N N . ASP A 1 95 ? 13.304 0.887 -4.584 1.00 90.00 95 ASP A N 1
ATOM 755 C CA . ASP A 1 95 ? 14.210 1.301 -5.654 1.00 90.00 95 ASP A CA 1
ATOM 756 C C . ASP A 1 95 ? 13.814 2.690 -6.165 1.00 90.00 95 ASP A C 1
ATOM 758 O O . ASP A 1 95 ? 12.890 2.848 -6.964 1.00 90.00 95 ASP A O 1
ATOM 762 N N . ILE A 1 96 ? 14.517 3.712 -5.678 1.00 89.56 96 ILE A N 1
ATOM 763 C CA . ILE A 1 96 ? 14.195 5.101 -5.999 1.00 89.56 96 ILE A CA 1
ATOM 764 C C . ILE A 1 96 ? 14.451 5.453 -7.470 1.00 89.56 96 ILE A C 1
ATOM 766 O O . ILE A 1 96 ? 13.775 6.330 -8.004 1.00 89.56 96 ILE A O 1
ATOM 770 N N . GLU A 1 97 ? 15.389 4.788 -8.148 1.00 90.06 97 GLU A N 1
ATOM 771 C CA . GLU A 1 97 ? 15.668 5.058 -9.565 1.00 90.06 97 GLU A CA 1
ATOM 772 C C . GLU A 1 97 ? 14.525 4.545 -10.445 1.00 90.06 97 GLU A C 1
ATOM 774 O O . GLU A 1 97 ? 14.050 5.261 -11.337 1.00 90.06 97 GLU A O 1
ATOM 779 N N . SER A 1 98 ? 14.016 3.351 -10.128 1.00 90.69 98 SER A N 1
ATOM 780 C CA . SER A 1 98 ? 12.795 2.815 -10.732 1.00 90.69 98 SER A CA 1
ATOM 781 C C . SER A 1 98 ? 11.596 3.734 -10.467 1.00 90.69 98 SER A C 1
ATOM 783 O O . SER A 1 98 ? 10.925 4.166 -11.404 1.00 90.69 98 SER A O 1
ATOM 785 N N . VAL A 1 99 ? 11.379 4.154 -9.215 1.00 92.69 99 VAL A N 1
ATOM 786 C CA . VAL A 1 99 ? 10.274 5.062 -8.844 1.00 92.69 99 VAL A CA 1
ATOM 787 C C . VAL A 1 99 ? 10.352 6.403 -9.587 1.00 92.69 99 VAL A C 1
ATOM 789 O O . VAL A 1 99 ? 9.337 6.871 -10.102 1.00 92.69 99 VAL A O 1
ATOM 792 N N . ARG A 1 100 ? 11.545 6.995 -9.737 1.00 91.19 100 ARG A N 1
ATOM 793 C CA . ARG A 1 100 ? 11.749 8.218 -10.539 1.00 91.19 100 ARG A CA 1
ATOM 794 C C . ARG A 1 100 ? 11.434 8.016 -12.012 1.00 91.19 100 ARG A C 1
ATOM 796 O O . ARG A 1 100 ? 10.825 8.884 -12.631 1.00 91.19 100 ARG A O 1
ATOM 803 N N . THR A 1 101 ? 11.832 6.882 -12.579 1.00 90.00 101 THR A N 1
ATOM 804 C CA . THR A 1 101 ? 11.525 6.547 -13.977 1.00 90.00 101 THR A CA 1
ATOM 805 C C . THR A 1 101 ? 10.020 6.434 -14.192 1.00 90.00 101 THR A C 1
ATOM 807 O O . THR A 1 101 ? 9.495 6.975 -15.162 1.00 90.00 101 THR A O 1
ATOM 810 N N . ARG A 1 102 ? 9.308 5.819 -13.247 1.00 91.06 102 ARG A N 1
ATOM 811 C CA . ARG A 1 102 ? 7.849 5.678 -13.291 1.00 91.06 102 ARG A CA 1
ATOM 812 C C . ARG A 1 102 ? 7.137 7.018 -13.118 1.00 91.06 102 ARG A C 1
ATOM 814 O O . ARG A 1 102 ? 6.234 7.323 -13.889 1.00 91.06 102 ARG A O 1
ATOM 821 N N . ALA A 1 103 ? 7.604 7.877 -12.212 1.00 89.81 103 ALA A N 1
ATOM 822 C CA . ALA A 1 103 ? 7.061 9.226 -12.045 1.00 89.81 103 ALA A CA 1
ATOM 823 C C . ALA A 1 103 ? 7.189 10.098 -13.311 1.00 89.81 1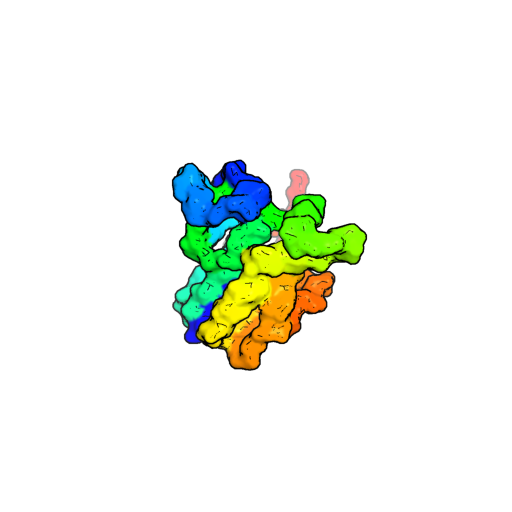03 ALA A C 1
ATOM 825 O O . ALA A 1 103 ? 6.344 10.953 -13.549 1.00 89.81 103 ALA A O 1
ATOM 826 N N . LYS A 1 104 ? 8.170 9.857 -14.196 1.00 86.44 104 LYS A N 1
ATOM 827 C CA . LYS A 1 104 ? 8.231 10.555 -15.501 1.00 86.44 104 LYS A CA 1
ATOM 828 C C . LYS A 1 104 ? 6.992 10.311 -16.362 1.00 86.44 104 LYS A C 1
ATOM 830 O O . LYS A 1 104 ? 6.606 11.187 -17.133 1.00 86.44 104 LYS A O 1
ATOM 835 N N . ARG A 1 105 ? 6.357 9.139 -16.236 1.00 81.00 105 ARG A N 1
ATOM 836 C CA . ARG A 1 105 ? 5.151 8.773 -17.000 1.00 81.00 105 ARG A CA 1
ATOM 837 C C . ARG A 1 105 ? 3.942 9.623 -16.599 1.00 81.00 105 ARG A C 1
ATOM 839 O O . ARG A 1 105 ? 3.010 9.750 -17.385 1.00 81.00 105 ARG A O 1
ATOM 846 N N . THR A 1 106 ? 3.968 10.255 -15.424 1.00 73.88 106 THR A N 1
ATOM 847 C CA . THR A 1 106 ? 2.851 11.060 -14.907 1.00 73.88 106 THR A CA 1
ATOM 848 C C . THR A 1 106 ? 2.874 12.514 -15.392 1.00 73.88 106 THR A C 1
ATOM 850 O O . THR A 1 106 ? 2.006 13.295 -15.012 1.00 73.88 106 THR A O 1
ATOM 853 N N . GLY A 1 107 ? 3.859 12.900 -16.215 1.00 71.25 107 GLY A N 1
ATOM 854 C CA . GLY A 1 107 ? 3.944 14.235 -16.814 1.00 71.25 107 GLY A CA 1
ATOM 855 C C . GLY A 1 107 ? 4.459 15.343 -15.889 1.00 71.25 107 GLY A C 1
ATOM 856 O O . GLY A 1 107 ? 4.357 16.513 -16.256 1.00 71.25 107 GLY A O 1
ATOM 857 N N . TYR A 1 108 ? 5.008 15.006 -14.716 1.00 68.88 108 TYR A N 1
ATOM 858 C CA . TYR A 1 108 ? 5.720 15.971 -13.871 1.00 68.88 108 TYR A CA 1
ATOM 859 C C . TYR A 1 108 ? 7.139 16.229 -14.391 1.00 68.88 108 TYR A C 1
ATOM 861 O O . TYR A 1 108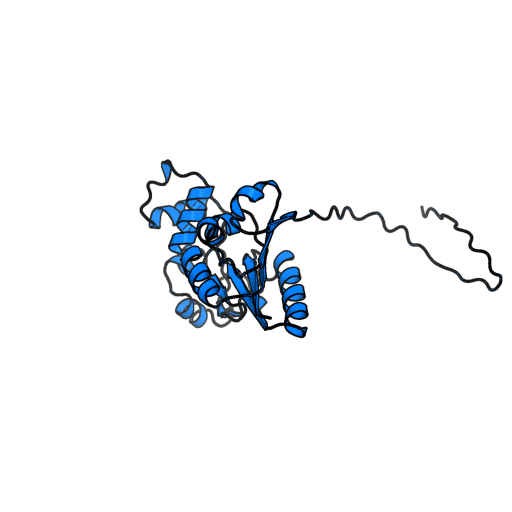 ? 7.777 15.334 -14.950 1.00 68.88 108 TYR A O 1
ATOM 869 N N . ASP A 1 109 ? 7.646 17.443 -14.158 1.00 71.69 109 ASP A N 1
ATOM 870 C CA . ASP A 1 109 ? 9.075 17.727 -14.291 1.00 71.69 109 ASP A CA 1
ATOM 871 C C . ASP A 1 109 ? 9.807 17.116 -13.092 1.00 71.69 109 ASP A C 1
ATOM 873 O O . ASP A 1 109 ? 9.761 17.621 -11.970 1.00 71.69 109 ASP A O 1
ATOM 877 N N . ILE A 1 110 ? 10.382 15.939 -13.313 1.00 70.62 110 ILE A N 1
ATOM 878 C CA . ILE A 1 110 ? 10.926 15.101 -12.245 1.00 70.62 110 ILE A CA 1
ATOM 879 C C . ILE A 1 110 ? 12.241 15.621 -11.663 1.00 70.62 110 ILE A C 1
ATOM 881 O O . ILE A 1 110 ? 12.630 15.165 -10.589 1.00 70.62 110 ILE A O 1
ATOM 885 N N . ASP A 1 111 ? 12.936 16.526 -12.359 1.00 74.81 111 ASP A N 1
ATOM 886 C CA . ASP A 1 111 ? 14.244 17.020 -11.921 1.00 74.81 111 ASP A CA 1
ATOM 887 C C . ASP A 1 111 ? 14.117 17.934 -10.685 1.00 74.81 111 ASP A C 1
ATOM 889 O O . ASP A 1 111 ? 15.081 18.087 -9.932 1.00 74.81 111 ASP A O 1
ATOM 893 N N . ASP A 1 112 ? 12.907 18.439 -10.421 1.00 80.44 112 ASP A N 1
ATOM 894 C CA . ASP A 1 112 ? 12.576 19.277 -9.265 1.00 80.44 112 ASP A CA 1
ATOM 895 C C . ASP A 1 112 ? 11.894 18.510 -8.115 1.00 80.44 112 ASP A C 1
ATOM 897 O O . ASP A 1 112 ? 11.705 19.071 -7.033 1.00 80.44 112 ASP A O 1
ATOM 901 N N . LEU A 1 113 ? 11.533 17.233 -8.307 1.00 84.50 113 LEU A N 1
ATOM 902 C CA . LEU A 1 113 ? 10.826 16.457 -7.285 1.00 84.50 113 LEU A CA 1
ATOM 903 C C . LEU A 1 113 ? 11.778 15.846 -6.253 1.00 84.50 113 LEU A C 1
ATOM 905 O O . LEU A 1 113 ? 12.795 15.215 -6.562 1.00 84.50 113 LEU A O 1
ATOM 909 N N . THR A 1 114 ? 11.381 15.939 -4.989 1.00 92.06 114 THR A N 1
ATOM 910 C CA . THR A 1 114 ? 11.963 15.134 -3.917 1.00 92.06 114 THR A CA 1
ATOM 911 C C . THR A 1 114 ? 11.606 13.652 -4.085 1.00 92.06 114 THR A C 1
ATOM 913 O O . THR A 1 114 ? 10.676 13.273 -4.804 1.00 92.06 114 THR A O 1
ATOM 916 N N . ASN A 1 115 ? 12.335 12.771 -3.393 1.00 92.50 115 ASN A N 1
ATOM 917 C CA . ASN A 1 115 ? 12.024 11.337 -3.396 1.00 92.50 115 ASN A CA 1
ATOM 918 C C . ASN A 1 115 ? 10.604 11.058 -2.875 1.00 92.50 115 ASN A C 1
ATOM 920 O O . ASN A 1 115 ? 9.910 10.203 -3.422 1.00 92.50 115 ASN A O 1
ATOM 924 N N . ASP A 1 116 ? 10.168 11.810 -1.865 1.00 94.25 116 ASP A N 1
ATOM 925 C CA . ASP A 1 116 ? 8.839 11.698 -1.267 1.00 94.25 116 ASP A CA 1
ATOM 926 C C . ASP A 1 116 ? 7.746 12.065 -2.277 1.00 94.25 116 ASP A C 1
ATOM 928 O O . ASP A 1 116 ? 6.801 11.301 -2.476 1.00 94.25 116 ASP A O 1
ATOM 932 N N . GLU A 1 117 ? 7.910 13.189 -2.980 1.00 92.88 117 GLU A N 1
ATOM 933 C CA . GLU A 1 117 ? 6.979 13.626 -4.029 1.00 92.88 117 GLU A CA 1
ATOM 934 C C . GLU A 1 117 ? 6.961 12.658 -5.217 1.00 92.88 117 GLU A C 1
ATOM 936 O O . GLU A 1 117 ? 5.915 12.428 -5.821 1.00 92.88 117 GLU A O 1
ATOM 941 N N . THR A 1 118 ? 8.099 12.029 -5.521 1.00 94.06 118 THR A N 1
ATOM 942 C CA . THR A 1 118 ? 8.179 10.993 -6.558 1.00 94.06 118 THR A CA 1
ATOM 943 C C . THR A 1 118 ? 7.340 9.767 -6.171 1.00 94.06 118 THR A C 1
ATOM 945 O O . THR A 1 118 ? 6.591 9.236 -6.992 1.00 94.06 118 THR A O 1
ATOM 948 N N . ILE A 1 119 ? 7.417 9.328 -4.910 1.00 95.69 119 ILE A N 1
ATOM 949 C CA . ILE A 1 119 ? 6.602 8.219 -4.392 1.00 95.69 119 ILE A CA 1
ATOM 950 C C . ILE A 1 119 ? 5.115 8.587 -4.404 1.00 95.69 119 ILE A C 1
ATOM 952 O O . ILE A 1 119 ? 4.292 7.775 -4.827 1.00 95.69 119 ILE A O 1
ATOM 956 N N . GLN A 1 120 ? 4.764 9.807 -3.991 1.00 94.94 120 GLN A N 1
ATOM 957 C CA . GLN A 1 120 ? 3.387 10.308 -4.053 1.00 94.94 120 GLN A CA 1
ATOM 958 C C . GLN A 1 120 ? 2.851 10.325 -5.489 1.00 94.94 120 GLN A C 1
ATOM 960 O O . GLN A 1 120 ? 1.722 9.899 -5.723 1.00 94.94 120 GLN A O 1
ATOM 965 N N . ALA A 1 121 ? 3.657 10.765 -6.460 1.00 93.81 121 ALA A N 1
ATOM 966 C CA . ALA A 1 121 ? 3.276 10.785 -7.870 1.00 93.81 121 ALA A CA 1
ATOM 967 C C . ALA A 1 121 ? 2.951 9.379 -8.394 1.00 93.81 121 ALA A C 1
ATOM 969 O O . ALA A 1 121 ? 1.897 9.184 -8.996 1.00 93.81 121 ALA A O 1
ATOM 970 N N . VAL A 1 122 ? 3.799 8.387 -8.099 1.00 95.00 122 VAL A N 1
ATOM 971 C CA . VAL A 1 122 ? 3.524 6.983 -8.453 1.00 95.00 122 VAL A CA 1
ATOM 972 C C . VAL A 1 122 ? 2.304 6.449 -7.696 1.00 95.00 122 VAL A C 1
ATOM 974 O O . VAL A 1 122 ? 1.480 5.747 -8.273 1.00 95.00 122 VAL A O 1
ATOM 977 N N . GLY A 1 123 ? 2.136 6.814 -6.421 1.00 95.81 123 GLY A N 1
ATOM 978 C CA . GLY A 1 123 ? 0.950 6.463 -5.638 1.00 95.81 123 GLY A CA 1
ATOM 979 C C . GLY A 1 123 ? -0.352 6.933 -6.292 1.00 95.81 123 GLY A C 1
ATOM 980 O O . GLY A 1 123 ? -1.307 6.162 -6.410 1.00 95.81 123 GLY A O 1
ATOM 981 N N . ARG A 1 124 ? -0.370 8.182 -6.773 1.00 95.12 124 ARG A N 1
ATOM 982 C CA . ARG A 1 124 ? -1.504 8.775 -7.497 1.00 95.12 124 ARG A CA 1
ATOM 983 C C . ARG A 1 124 ? -1.722 8.142 -8.868 1.00 95.12 124 ARG A C 1
ATOM 985 O O . ARG A 1 124 ? -2.869 7.888 -9.217 1.00 95.12 124 ARG A O 1
ATOM 992 N N . GLU A 1 125 ? -0.657 7.856 -9.615 1.00 93.62 125 GLU A N 1
ATOM 993 C CA . GLU A 1 125 ? -0.747 7.152 -10.905 1.00 93.62 125 GLU A CA 1
ATOM 994 C C . GLU A 1 125 ? -1.386 5.769 -10.746 1.00 93.62 125 GLU A C 1
ATOM 996 O O . GLU A 1 125 ? -2.295 5.422 -11.495 1.00 93.62 125 GLU A O 1
ATOM 1001 N N . LYS A 1 126 ? -1.027 5.047 -9.679 1.00 94.88 126 LYS A N 1
ATOM 1002 C CA . LYS A 1 126 ? -1.656 3.774 -9.303 1.00 94.88 126 LYS A CA 1
ATOM 1003 C C . LYS A 1 126 ? -3.015 3.904 -8.626 1.00 94.88 126 LYS A C 1
ATOM 1005 O O . LYS A 1 126 ? -3.573 2.899 -8.186 1.00 94.88 126 LYS A O 1
ATOM 1010 N N . GLY A 1 127 ? -3.546 5.119 -8.510 1.00 96.31 127 GLY A N 1
ATOM 1011 C CA . GLY A 1 127 ? -4.849 5.384 -7.911 1.00 96.31 127 GLY A CA 1
ATOM 1012 C C . GLY A 1 127 ? -4.949 4.994 -6.435 1.00 96.31 127 GLY A C 1
ATOM 1013 O O . GLY A 1 127 ? -6.060 4.824 -5.944 1.00 96.31 127 GLY A O 1
ATOM 1014 N N . ILE A 1 128 ? -3.828 4.844 -5.715 1.00 98.06 128 ILE A N 1
ATOM 1015 C CA . ILE A 1 128 ? -3.816 4.370 -4.322 1.00 98.06 128 ILE A CA 1
ATOM 1016 C C . ILE A 1 128 ? -4.620 5.301 -3.400 1.00 98.06 128 ILE A C 1
ATOM 1018 O O . ILE A 1 128 ? -5.498 4.785 -2.703 1.00 98.06 128 ILE A O 1
ATOM 1022 N N . PRO A 1 129 ? -4.398 6.635 -3.395 1.00 97.88 129 PRO A N 1
ATOM 1023 C CA . PRO A 1 129 ? -5.177 7.534 -2.546 1.00 97.88 129 PRO A CA 1
ATOM 1024 C C . PRO A 1 129 ? -6.672 7.476 -2.864 1.00 97.88 129 PRO A C 1
ATOM 1026 O O . PRO A 1 129 ? -7.473 7.268 -1.961 1.00 97.88 129 PRO A O 1
ATOM 1029 N N . GLN A 1 130 ? -7.046 7.567 -4.147 1.00 98.00 130 GLN A N 1
ATOM 1030 C CA . GLN A 1 130 ? -8.453 7.570 -4.556 1.00 98.00 130 GLN A CA 1
ATOM 1031 C C . GLN A 1 130 ? -9.154 6.257 -4.198 1.00 98.00 130 GLN A C 1
ATOM 1033 O O . GLN A 1 130 ? -10.228 6.277 -3.606 1.00 98.00 130 GLN A O 1
ATOM 1038 N N . ALA A 1 131 ? -8.529 5.114 -4.495 1.00 98.19 131 ALA A N 1
ATOM 1039 C CA . ALA A 1 131 ? -9.087 3.811 -4.157 1.00 98.19 131 ALA A CA 1
ATOM 1040 C C . ALA A 1 131 ? -9.244 3.641 -2.639 1.00 98.19 131 ALA A C 1
ATOM 1042 O O . ALA A 1 131 ? -10.204 3.023 -2.185 1.00 98.19 131 ALA A O 1
ATOM 1043 N N . PHE A 1 132 ? -8.324 4.190 -1.840 1.00 98.25 132 PHE A N 1
ATOM 1044 C CA . PHE A 1 132 ? -8.436 4.147 -0.387 1.00 98.25 132 PHE A CA 1
ATOM 1045 C C . PHE A 1 132 ? -9.578 5.035 0.128 1.00 98.25 132 PHE A C 1
ATOM 1047 O O . PHE A 1 132 ? -10.380 4.566 0.938 1.00 98.25 132 PHE A O 1
ATOM 1054 N N . SER A 1 133 ? -9.728 6.255 -0.397 1.00 97.31 133 SER A N 1
ATOM 1055 C CA . SER A 1 133 ? -10.872 7.126 -0.092 1.00 97.31 133 SER A CA 1
ATOM 1056 C C . SER A 1 133 ? -12.208 6.471 -0.463 1.00 97.31 133 SER A C 1
ATOM 1058 O O . SER A 1 133 ? -13.151 6.490 0.329 1.00 97.31 133 SER A O 1
ATOM 1060 N N . ASP A 1 134 ? -12.280 5.801 -1.618 1.00 97.19 134 ASP A N 1
ATOM 1061 C CA . ASP A 1 134 ? -13.471 5.056 -2.039 1.00 97.19 134 ASP A CA 1
ATOM 1062 C C . ASP A 1 134 ? -13.797 3.920 -1.058 1.00 97.19 134 ASP A C 1
ATOM 1064 O O . ASP A 1 134 ? -14.964 3.675 -0.746 1.00 97.19 134 ASP A O 1
ATOM 1068 N N . VAL A 1 135 ? -12.783 3.237 -0.516 1.00 97.00 135 VAL A N 1
ATOM 1069 C CA . VAL A 1 135 ? -12.975 2.205 0.511 1.00 97.00 135 VAL A CA 1
ATOM 1070 C C . VAL A 1 135 ? -13.520 2.806 1.806 1.00 97.00 135 VAL A C 1
ATOM 1072 O O . VAL A 1 135 ? -14.456 2.235 2.370 1.00 97.00 135 VAL A O 1
ATOM 1075 N N . LEU A 1 136 ? -12.986 3.944 2.259 1.00 94.88 136 LEU A N 1
ATOM 1076 C CA . LEU A 1 136 ? -13.416 4.622 3.490 1.00 94.88 136 LEU A CA 1
ATOM 1077 C C . LEU A 1 136 ? -14.871 5.113 3.446 1.00 94.88 136 LEU A C 1
ATOM 1079 O O . LEU A 1 136 ? -15.492 5.259 4.499 1.00 94.88 136 LEU A O 1
ATOM 1083 N N . SER A 1 137 ? -15.459 5.269 2.255 1.00 92.31 137 SER A N 1
ATOM 1084 C CA . SER A 1 137 ? -16.886 5.598 2.095 1.00 92.31 137 SER A CA 1
ATOM 1085 C C . SER A 1 137 ? -17.847 4.555 2.689 1.00 92.31 137 SER A C 1
ATOM 1087 O O . SER A 1 137 ? -19.025 4.846 2.879 1.00 92.31 137 SER A O 1
ATOM 1089 N N . ARG A 1 138 ? -17.361 3.343 3.003 1.00 88.12 138 ARG A N 1
ATOM 1090 C CA . ARG A 1 138 ? -18.156 2.254 3.597 1.00 88.12 138 ARG A CA 1
ATOM 1091 C C . ARG A 1 138 ? -18.383 2.375 5.111 1.00 88.12 138 ARG A C 1
ATOM 1093 O O . ARG A 1 138 ? -18.999 1.469 5.654 1.00 88.12 138 ARG A O 1
ATOM 1100 N N . GLU A 1 139 ? -17.934 3.465 5.739 1.00 89.56 139 GLU A N 1
ATOM 1101 C CA . GLU A 1 139 ? -18.087 3.775 7.173 1.00 89.56 139 GLU A CA 1
ATOM 1102 C C . GLU A 1 139 ? -17.567 2.652 8.100 1.00 89.56 139 GLU A C 1
ATOM 1104 O O . GLU A 1 139 ? -18.312 1.766 8.503 1.00 89.56 139 GLU A O 1
ATOM 1109 N N . TYR A 1 140 ? -16.280 2.690 8.464 1.00 97.50 140 TYR A N 1
ATOM 1110 C CA . TYR A 1 140 ? -15.688 1.735 9.416 1.00 97.50 140 TYR A CA 1
ATOM 1111 C C . TYR A 1 140 ? -15.701 2.281 10.848 1.00 97.50 140 TYR A C 1
ATOM 1113 O O . TYR A 1 140 ? -15.557 3.481 11.064 1.00 97.50 140 TYR A O 1
ATOM 1121 N N . ASP A 1 141 ? -15.785 1.393 11.841 1.00 98.06 141 ASP A N 1
ATOM 1122 C CA . ASP A 1 141 ? -15.614 1.768 13.251 1.00 98.06 141 ASP A CA 1
ATOM 1123 C C . ASP A 1 141 ? -14.128 1.995 13.578 1.00 98.06 141 ASP A C 1
ATOM 1125 O O . ASP A 1 141 ? -13.756 2.931 14.293 1.00 98.06 141 ASP A O 1
ATOM 1129 N N . LEU A 1 142 ? -13.268 1.110 13.059 1.00 98.31 142 LEU A N 1
ATOM 1130 C CA . LEU A 1 142 ? -11.833 1.076 13.339 1.00 98.31 142 LEU A CA 1
ATOM 1131 C C . LEU A 1 142 ? -11.015 0.988 12.051 1.00 98.31 142 LEU A C 1
ATOM 1133 O O . LEU A 1 142 ? -11.300 0.173 11.176 1.00 98.31 142 LEU A O 1
ATOM 1137 N N . LEU A 1 143 ? -9.930 1.759 11.994 1.00 98.50 143 LEU A N 1
ATOM 1138 C CA . LEU A 1 143 ? -8.909 1.671 10.954 1.00 98.50 143 LEU A CA 1
ATOM 1139 C C . LEU A 1 143 ? -7.540 1.387 11.584 1.00 98.50 143 LEU A C 1
ATOM 1141 O O . LEU A 1 143 ? -7.062 2.143 12.429 1.00 98.50 143 LEU A O 1
ATOM 1145 N N . PHE A 1 144 ? -6.877 0.328 11.125 1.00 98.50 144 PHE A N 1
ATOM 1146 C CA . PHE A 1 144 ? -5.483 0.032 11.444 1.00 98.50 144 PHE A CA 1
ATOM 1147 C C . PHE A 1 144 ? -4.604 0.195 10.202 1.00 98.50 144 PHE A C 1
ATOM 1149 O O . PHE A 1 144 ? -4.655 -0.613 9.276 1.00 98.50 144 PHE A O 1
ATOM 1156 N N . VAL A 1 145 ? -3.757 1.221 10.209 1.00 98.31 145 VAL A N 1
ATOM 1157 C CA . VAL A 1 145 ? -2.742 1.484 9.184 1.00 98.31 145 VAL A CA 1
ATOM 1158 C C . VAL A 1 145 ? -1.405 0.933 9.669 1.00 98.31 145 VAL A C 1
ATOM 1160 O O . VAL A 1 145 ? -0.823 1.428 10.632 1.00 98.31 145 VAL A O 1
ATOM 1163 N N . VAL A 1 146 ? -0.898 -0.101 9.010 1.00 96.81 146 VAL A N 1
ATOM 1164 C CA . VAL A 1 146 ? 0.384 -0.740 9.330 1.00 96.81 146 VAL A CA 1
ATOM 1165 C C . VAL A 1 146 ? 1.287 -0.590 8.119 1.00 96.81 146 VAL A C 1
ATOM 1167 O O . VAL A 1 146 ? 1.421 -1.525 7.345 1.00 96.81 146 VAL A O 1
ATOM 1170 N N . LEU A 1 147 ? 1.864 0.597 7.917 1.00 95.75 147 LEU A N 1
ATOM 1171 C CA . LEU A 1 147 ? 2.618 0.950 6.710 1.00 95.75 147 LEU A CA 1
ATOM 1172 C C . LEU A 1 147 ? 4.038 1.420 7.043 1.00 95.75 147 LEU A C 1
ATOM 1174 O O . LEU A 1 147 ? 4.274 2.120 8.029 1.00 95.75 147 LEU A O 1
ATOM 1178 N N . SER A 1 148 ? 4.992 1.071 6.178 1.00 93.31 148 SER A N 1
ATOM 1179 C CA . SER A 1 148 ? 6.314 1.702 6.178 1.00 93.31 148 SER A CA 1
ATOM 1180 C C . SER A 1 148 ? 6.272 3.052 5.455 1.00 93.31 148 SER A C 1
ATOM 1182 O O . SER A 1 148 ? 5.315 3.362 4.748 1.00 93.31 148 SER A O 1
ATOM 1184 N N . GLU A 1 149 ? 7.317 3.864 5.627 1.00 95.00 149 GLU A N 1
ATOM 1185 C CA . GLU A 1 149 ? 7.369 5.245 5.125 1.00 95.00 149 GLU A CA 1
ATOM 1186 C C . GLU A 1 149 ? 7.020 5.411 3.640 1.00 95.00 149 GLU A C 1
ATOM 1188 O O . GLU A 1 149 ? 6.153 6.232 3.348 1.00 95.00 149 GLU A O 1
ATOM 1193 N N . PRO A 1 150 ? 7.570 4.614 2.699 1.00 96.06 150 PRO A N 1
ATOM 1194 C CA . PRO A 1 150 ? 7.231 4.783 1.287 1.00 96.06 150 PRO A CA 1
ATOM 1195 C C . PRO A 1 150 ? 5.750 4.509 0.999 1.00 96.06 150 PRO A C 1
ATOM 1197 O O . PRO A 1 150 ? 5.142 5.138 0.141 1.00 96.06 150 PRO A O 1
ATOM 1200 N N . TYR A 1 151 ? 5.134 3.594 1.746 1.00 97.25 151 TYR A N 1
ATOM 1201 C CA . TYR A 1 151 ? 3.722 3.277 1.562 1.00 97.25 151 TYR A CA 1
ATOM 1202 C C . TYR A 1 151 ? 2.817 4.305 2.241 1.00 97.25 151 TYR A C 1
ATOM 1204 O O . TYR A 1 151 ? 1.777 4.628 1.677 1.00 97.25 151 TYR A O 1
ATOM 1212 N N . LEU A 1 152 ? 3.225 4.879 3.382 1.00 97.62 152 LEU A N 1
ATOM 1213 C CA . LEU A 1 152 ? 2.549 6.047 3.963 1.00 97.62 152 LEU A CA 1
ATOM 1214 C C . LEU A 1 152 ? 2.546 7.211 2.973 1.00 97.62 152 LEU A C 1
ATOM 1216 O O . LEU A 1 152 ? 1.495 7.778 2.709 1.00 97.62 152 LEU A O 1
ATOM 1220 N N . LEU A 1 153 ? 3.697 7.511 2.365 1.00 97.25 153 LEU A N 1
ATOM 1221 C CA . LEU A 1 153 ? 3.814 8.541 1.334 1.00 97.25 153 LEU A CA 1
ATOM 1222 C C . LEU A 1 153 ? 2.872 8.281 0.152 1.00 97.25 153 LEU A C 1
ATOM 1224 O O . LEU A 1 153 ? 2.208 9.206 -0.301 1.00 97.25 153 LEU A O 1
ATOM 1228 N N . SER A 1 154 ? 2.745 7.031 -0.304 1.00 97.50 154 SER A N 1
ATOM 1229 C CA . SER A 1 154 ? 1.882 6.683 -1.445 1.00 97.50 154 SER A CA 1
ATOM 1230 C C . SER A 1 154 ? 0.378 6.917 -1.224 1.00 97.50 154 SER A C 1
ATOM 1232 O O . SER A 1 154 ? -0.377 6.935 -2.194 1.00 97.50 154 SER A O 1
ATOM 1234 N N . VAL A 1 155 ? -0.059 7.092 0.030 1.00 97.94 155 VAL A N 1
ATOM 1235 C CA . VAL A 1 155 ? -1.472 7.255 0.424 1.00 97.94 155 VAL A CA 1
ATOM 1236 C C . VAL A 1 155 ? -1.702 8.475 1.332 1.00 97.94 155 VAL A C 1
ATOM 1238 O O . VAL A 1 155 ? -2.804 8.669 1.836 1.00 97.94 155 VAL A O 1
ATOM 1241 N N . ALA A 1 156 ? -0.678 9.311 1.541 1.00 95.31 156 ALA A N 1
ATOM 1242 C CA . ALA A 1 156 ? -0.668 10.355 2.568 1.00 95.31 156 ALA A CA 1
ATOM 1243 C C . ALA A 1 156 ? -1.862 11.319 2.468 1.00 95.31 156 ALA A C 1
ATOM 1245 O O . ALA A 1 156 ? -2.478 11.618 3.487 1.00 95.31 156 ALA A O 1
ATOM 1246 N N . ASP A 1 157 ? -2.221 11.734 1.249 1.00 92.25 157 ASP A N 1
ATOM 1247 C CA . ASP A 1 157 ? -3.339 12.653 0.994 1.00 92.25 157 ASP A CA 1
ATOM 1248 C C . ASP A 1 157 ? -4.675 12.096 1.524 1.00 92.25 157 ASP A C 1
ATOM 1250 O O . ASP A 1 157 ? -5.473 12.816 2.112 1.00 92.25 157 ASP A O 1
ATOM 1254 N N . ALA A 1 158 ? -4.910 10.790 1.376 1.00 96.31 158 ALA A N 1
ATOM 1255 C CA . ALA A 1 158 ? -6.154 10.162 1.819 1.00 96.31 158 ALA A CA 1
ATOM 1256 C C . ALA A 1 158 ? -6.166 9.868 3.332 1.00 96.31 158 ALA A C 1
ATOM 1258 O O . ALA A 1 158 ? -7.226 9.694 3.927 1.00 96.31 158 ALA A O 1
ATOM 1259 N N . LEU A 1 159 ? -4.996 9.838 3.983 1.00 96.94 159 LEU A N 1
ATOM 1260 C CA . LEU A 1 159 ? -4.903 9.696 5.439 1.00 96.94 159 LEU A CA 1
ATOM 1261 C C . LEU A 1 159 ? -5.275 10.983 6.188 1.00 96.94 159 LEU A C 1
ATOM 1263 O O . LEU A 1 159 ? -5.470 10.917 7.398 1.00 96.94 159 LEU A O 1
ATOM 1267 N N . THR A 1 160 ? -5.362 12.135 5.512 1.00 95.88 160 THR A N 1
ATOM 1268 C CA . THR A 1 160 ? -5.820 13.415 6.096 1.00 95.88 160 THR A CA 1
ATOM 1269 C C . THR A 1 160 ? -7.319 13.671 5.920 1.00 95.88 160 THR A C 1
ATOM 1271 O O . THR A 1 160 ? -7.789 14.780 6.155 1.00 95.88 160 THR A O 1
ATOM 1274 N N . GLU A 1 161 ? -8.051 12.673 5.426 1.00 95.12 161 GLU A N 1
ATOM 1275 C CA . GLU A 1 161 ? -9.489 12.751 5.164 1.00 95.12 161 GLU A CA 1
ATOM 1276 C C . GLU A 1 161 ? -10.215 11.544 5.782 1.00 95.12 161 GLU A C 1
ATOM 1278 O O . GLU A 1 161 ? -11.151 10.989 5.201 1.00 95.12 161 GLU A O 1
ATOM 1283 N N . ILE A 1 162 ? -9.768 11.095 6.962 1.00 96.31 162 ILE A N 1
ATOM 1284 C CA . ILE A 1 162 ? -10.413 9.962 7.634 1.00 96.31 162 ILE A CA 1
ATOM 1285 C C . ILE A 1 162 ? -11.784 10.411 8.165 1.00 96.31 162 ILE A C 1
ATOM 1287 O O . ILE A 1 162 ? -11.860 11.422 8.866 1.00 96.31 162 ILE A O 1
ATOM 1291 N N . PRO A 1 163 ? -12.878 9.671 7.888 1.00 95.81 163 PRO A N 1
ATOM 1292 C CA . PRO A 1 163 ? -14.200 10.041 8.383 1.00 95.81 163 PRO A CA 1
ATOM 1293 C C . PRO A 1 163 ? -14.237 10.144 9.916 1.00 95.81 163 PRO A C 1
ATOM 1295 O O . PRO A 1 163 ? -13.734 9.254 10.600 1.00 95.81 163 PRO A O 1
ATOM 1298 N N . GLU A 1 164 ? -14.874 11.188 10.463 1.00 93.25 164 GLU A N 1
ATOM 1299 C CA . GLU A 1 164 ? -14.880 11.496 11.909 1.00 93.25 164 GLU A CA 1
ATOM 1300 C C . GLU A 1 164 ? -15.380 10.338 12.793 1.00 93.25 164 GLU A C 1
ATOM 1302 O O . GLU A 1 164 ? -14.978 10.208 13.949 1.00 93.25 164 GLU A O 1
ATOM 1307 N N . GLN A 1 165 ? -16.257 9.488 12.258 1.00 93.25 165 GLN A N 1
ATOM 1308 C CA . GLN A 1 165 ? -16.785 8.308 12.941 1.00 93.25 165 GLN A CA 1
ATOM 1309 C C . GLN A 1 165 ? -15.778 7.151 13.049 1.00 93.25 165 GLN A C 1
ATOM 1311 O O . GLN A 1 165 ? -15.974 6.255 13.867 1.00 93.25 165 GLN A O 1
ATOM 1316 N N . THR A 1 166 ? -14.712 7.159 12.242 1.00 97.62 166 THR A N 1
ATOM 1317 C CA . THR A 1 166 ? -13.707 6.091 12.194 1.00 97.62 166 THR A CA 1
ATOM 1318 C C . THR A 1 166 ? -12.584 6.396 13.177 1.00 97.62 166 THR A C 1
ATOM 1320 O O . THR A 1 166 ? -11.855 7.376 13.030 1.00 97.62 166 THR A O 1
ATOM 1323 N N . THR A 1 167 ? -12.362 5.524 14.161 1.00 98.19 167 THR A N 1
ATOM 1324 C CA . THR A 1 167 ? -11.176 5.644 15.022 1.00 98.19 167 THR A CA 1
ATOM 1325 C C . THR A 1 167 ? -9.975 5.001 14.330 1.00 98.19 167 THR A C 1
ATOM 1327 O O . THR A 1 167 ? -9.911 3.779 14.181 1.00 98.19 167 THR A O 1
ATOM 1330 N N . ALA A 1 168 ? -9.006 5.820 13.917 1.00 98.19 168 ALA A N 1
ATOM 1331 C CA . ALA A 1 168 ? -7.849 5.374 13.146 1.00 98.19 168 ALA A CA 1
ATOM 1332 C C . ALA A 1 168 ? -6.545 5.342 13.954 1.00 98.19 168 ALA A C 1
ATOM 1334 O O . ALA A 1 168 ? -6.203 6.289 14.667 1.00 98.19 168 ALA A O 1
ATOM 1335 N N . PHE A 1 169 ? -5.775 4.268 13.784 1.00 98.31 169 PHE A N 1
ATOM 1336 C CA . PHE A 1 169 ? -4.454 4.068 14.374 1.00 98.31 169 PHE A CA 1
ATOM 1337 C C . PHE A 1 169 ? -3.423 3.775 13.288 1.00 98.31 169 PHE A C 1
ATOM 1339 O O . PHE A 1 169 ? -3.649 2.913 12.442 1.00 98.31 169 PHE A O 1
ATOM 1346 N N . ALA A 1 170 ? -2.261 4.425 13.355 1.00 97.75 170 ALA A N 1
ATOM 1347 C CA . ALA A 1 170 ? -1.163 4.199 12.418 1.00 97.75 170 ALA A CA 1
ATOM 1348 C C . ALA A 1 170 ? 0.106 3.725 13.128 1.00 97.75 170 ALA A C 1
ATOM 1350 O O . ALA A 1 170 ? 0.713 4.465 13.904 1.00 97.75 170 ALA A O 1
ATOM 1351 N N . PHE A 1 171 ? 0.536 2.503 12.825 1.00 95.19 171 PHE A N 1
ATOM 1352 C CA . PHE A 1 171 ? 1.785 1.918 13.299 1.00 95.19 171 PHE A CA 1
ATOM 1353 C C . PHE A 1 171 ? 2.918 2.322 12.364 1.00 95.19 171 PHE A C 1
ATOM 1355 O O . PHE A 1 171 ? 3.098 1.732 11.301 1.00 95.19 171 PHE A O 1
ATOM 1362 N N . ALA A 1 172 ? 3.688 3.331 12.766 1.00 92.62 172 ALA A N 1
ATOM 1363 C CA . ALA A 1 172 ? 4.739 3.903 11.932 1.00 92.62 172 ALA A CA 1
ATOM 1364 C C . ALA A 1 172 ? 6.015 4.180 12.730 1.00 92.62 172 ALA A C 1
ATOM 1366 O O . ALA A 1 172 ? 6.002 4.329 13.959 1.00 92.62 172 ALA A O 1
ATOM 1367 N N . SER A 1 173 ? 7.140 4.280 12.021 1.00 91.38 173 SER A N 1
ATOM 1368 C CA . SER A 1 173 ? 8.400 4.717 12.621 1.00 91.38 173 SER A CA 1
ATOM 1369 C C . SER A 1 173 ? 8.300 6.177 13.088 1.00 91.38 173 SER A C 1
ATOM 1371 O O . SER A 1 173 ? 7.494 6.949 12.574 1.00 91.38 173 SER A O 1
ATOM 1373 N N . ASN A 1 174 ? 9.149 6.591 14.034 1.00 89.12 174 ASN A N 1
ATOM 1374 C CA . ASN A 1 174 ? 9.166 7.987 14.488 1.00 89.12 174 ASN A CA 1
ATOM 1375 C C . ASN A 1 174 ? 9.518 8.981 13.364 1.00 89.12 174 ASN A C 1
ATOM 1377 O O . ASN A 1 174 ? 9.040 10.109 13.396 1.00 89.12 174 ASN A O 1
ATOM 1381 N N . GLY A 1 175 ? 10.332 8.571 12.382 1.00 89.44 175 GLY A N 1
ATOM 1382 C CA . GLY A 1 175 ? 10.688 9.413 11.230 1.00 89.44 175 GLY A CA 1
ATOM 1383 C C . GLY A 1 175 ? 9.521 9.653 10.273 1.00 89.44 175 GLY A C 1
ATOM 1384 O O . GLY A 1 175 ? 9.476 10.676 9.607 1.00 89.44 175 GLY A O 1
ATOM 1385 N N . SER A 1 176 ? 8.536 8.756 10.283 1.00 92.12 176 SER A N 1
ATOM 1386 C CA . SER A 1 176 ? 7.405 8.766 9.356 1.00 92.12 176 SER A CA 1
ATOM 1387 C C . SER A 1 176 ? 6.134 9.346 9.993 1.00 92.12 176 SER A C 1
ATOM 1389 O O . SER A 1 176 ? 5.062 9.299 9.396 1.00 92.12 176 SER A O 1
ATOM 1391 N N . ARG A 1 177 ? 6.231 9.890 11.218 1.00 93.19 177 ARG A N 1
ATOM 1392 C CA . ARG A 1 177 ? 5.083 10.396 11.987 1.00 93.19 177 ARG A CA 1
ATOM 1393 C C . ARG A 1 177 ? 4.336 11.517 11.263 1.00 93.19 177 ARG A C 1
ATOM 1395 O O . ARG A 1 177 ? 3.129 11.615 11.423 1.00 93.19 177 ARG A O 1
ATOM 1402 N N . GLN A 1 178 ? 5.016 12.352 10.477 1.00 93.75 178 GLN A N 1
ATOM 1403 C CA . GLN A 1 178 ? 4.341 13.425 9.736 1.00 93.75 178 GLN A CA 1
ATOM 1404 C C . GLN A 1 178 ? 3.398 12.924 8.628 1.00 93.75 178 GLN A C 1
ATOM 1406 O O . GLN A 1 178 ? 2.572 13.697 8.163 1.00 93.75 178 GLN A O 1
ATOM 1411 N N . TYR A 1 179 ? 3.495 11.653 8.225 1.00 95.06 179 TYR A N 1
ATOM 1412 C CA . TYR A 1 179 ? 2.735 11.095 7.102 1.00 95.06 179 TYR A CA 1
ATOM 1413 C C . TYR A 1 179 ? 1.520 10.262 7.532 1.00 95.06 179 TYR A C 1
ATOM 1415 O O . TYR A 1 179 ? 0.886 9.642 6.687 1.00 95.06 179 TYR A O 1
ATOM 1423 N N . VAL A 1 180 ? 1.199 10.196 8.832 1.00 95.88 180 VAL A N 1
ATOM 1424 C CA . VAL A 1 180 ? 0.070 9.375 9.312 1.00 95.88 180 VAL A CA 1
ATOM 1425 C C . VAL A 1 180 ? -1.298 10.062 9.203 1.00 95.88 180 VAL A C 1
ATOM 1427 O O . VAL A 1 180 ? -2.308 9.430 9.504 1.00 95.88 180 VAL A O 1
ATOM 1430 N N . GLY A 1 181 ? -1.333 11.336 8.799 1.00 95.56 181 GLY A N 1
ATOM 1431 C CA . GLY A 1 181 ? -2.561 12.121 8.670 1.00 95.56 181 GLY A CA 1
ATOM 1432 C C . GLY A 1 181 ? -3.357 12.206 9.976 1.00 95.56 181 GLY A C 1
ATOM 1433 O O . GLY A 1 181 ? -2.784 12.481 11.032 1.00 95.56 181 GLY A O 1
ATOM 1434 N N . ASP A 1 182 ? -4.658 11.930 9.901 1.00 96.69 182 ASP A N 1
ATOM 1435 C CA . ASP A 1 182 ? -5.612 11.984 11.019 1.00 96.69 182 ASP A CA 1
ATOM 1436 C C . ASP A 1 182 ? -5.506 10.782 11.969 1.00 96.69 182 ASP A C 1
ATOM 1438 O O . ASP A 1 182 ? -6.191 10.707 12.993 1.00 96.69 182 ASP A O 1
ATOM 1442 N N . CYS A 1 183 ? -4.642 9.814 11.660 1.00 97.44 183 CYS A N 1
ATOM 1443 C CA . CYS A 1 183 ? -4.478 8.636 12.493 1.00 97.44 183 CYS A CA 1
ATOM 1444 C C . CYS A 1 183 ? -3.800 8.973 13.827 1.00 97.44 183 CYS A C 1
ATOM 1446 O O . CYS A 1 183 ? -2.799 9.692 13.905 1.00 97.44 183 CYS A O 1
ATOM 1448 N N . THR A 1 184 ? -4.242 8.302 14.890 1.00 97.75 184 THR A N 1
ATOM 1449 C CA . THR A 1 184 ? -3.474 8.233 16.134 1.00 97.75 184 THR A CA 1
ATOM 1450 C C . THR A 1 184 ? -2.192 7.443 15.883 1.00 97.75 184 THR A C 1
ATOM 1452 O O . THR A 1 184 ? -2.217 6.232 15.655 1.00 97.75 184 THR A O 1
ATOM 1455 N N . TRP A 1 185 ? -1.047 8.124 15.932 1.00 97.25 185 TRP A N 1
ATOM 1456 C CA . TRP A 1 185 ? 0.252 7.482 15.747 1.00 97.25 185 TRP A CA 1
ATOM 1457 C C . TRP A 1 185 ? 0.600 6.546 16.910 1.00 97.25 185 TRP A C 1
ATOM 1459 O O . TRP A 1 185 ? 0.647 6.957 18.072 1.00 97.25 185 TRP A O 1
ATOM 1469 N N . ILE A 1 186 ? 0.933 5.304 16.566 1.00 95.75 186 ILE A N 1
ATOM 1470 C CA . ILE A 1 186 ? 1.460 4.285 17.464 1.00 95.75 186 ILE A CA 1
ATOM 1471 C C . ILE A 1 186 ? 2.909 3.977 17.045 1.00 95.75 186 ILE A C 1
ATOM 1473 O O . ILE A 1 186 ? 3.158 3.604 15.896 1.00 95.75 186 ILE A O 1
ATOM 1477 N N . PRO A 1 187 ? 3.900 4.116 17.944 1.00 90.12 187 PRO A N 1
ATOM 1478 C CA . PRO A 1 187 ? 5.295 3.890 17.591 1.00 90.12 187 PRO A CA 1
ATOM 1479 C C . PRO A 1 187 ? 5.560 2.415 17.270 1.00 90.12 187 PRO A C 1
ATOM 148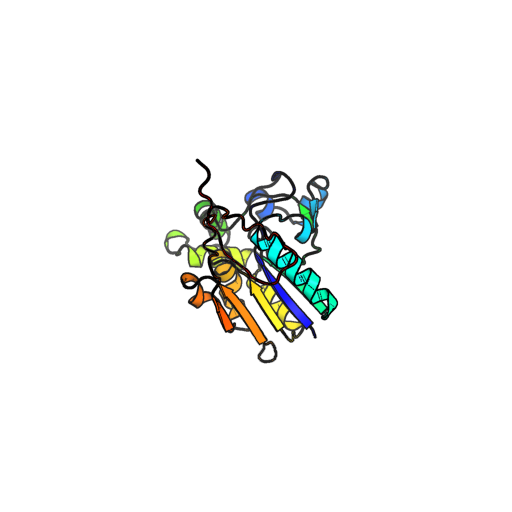1 O O . PRO A 1 187 ? 5.414 1.541 18.128 1.00 90.12 187 PRO A O 1
ATOM 1484 N N . ALA A 1 188 ? 6.045 2.143 16.058 1.00 82.44 188 ALA A N 1
ATOM 1485 C CA . ALA A 1 188 ? 6.547 0.824 15.693 1.00 82.44 188 ALA A CA 1
ATOM 1486 C C . ALA A 1 188 ? 7.874 0.552 16.430 1.00 82.44 188 ALA A C 1
ATOM 1488 O O . ALA A 1 188 ? 8.905 1.174 16.157 1.00 82.44 188 ALA A O 1
ATOM 1489 N N . GLN A 1 189 ? 7.866 -0.362 17.403 1.00 68.81 189 GLN A N 1
ATOM 1490 C CA . GLN A 1 189 ? 9.082 -0.731 18.125 1.00 68.81 189 GLN A CA 1
ATOM 1491 C C . GLN A 1 189 ? 9.954 -1.656 17.271 1.00 68.81 189 GLN A C 1
ATOM 1493 O O . GLN A 1 189 ? 9.534 -2.744 16.879 1.00 68.81 189 GLN A O 1
ATOM 1498 N N . LYS A 1 190 ? 11.222 -1.284 17.063 1.00 55.06 190 LYS A N 1
ATOM 1499 C CA . LYS A 1 190 ? 12.239 -2.261 16.660 1.00 55.06 190 LYS A CA 1
ATOM 1500 C C . LYS A 1 190 ? 12.454 -3.204 17.834 1.00 55.06 190 LYS A C 1
ATOM 1502 O O . LYS A 1 190 ? 13.030 -2.816 18.851 1.00 55.06 190 LYS A O 1
ATOM 1507 N N . ARG A 1 191 ? 12.004 -4.450 17.700 1.00 52.28 191 ARG A N 1
ATOM 1508 C CA . ARG A 1 191 ? 12.383 -5.507 18.632 1.00 52.28 191 ARG A CA 1
ATOM 1509 C C . ARG A 1 191 ? 13.901 -5.671 18.523 1.00 52.28 191 ARG A C 1
ATOM 1511 O O . ARG A 1 191 ? 14.410 -6.150 17.513 1.00 52.28 191 ARG A O 1
ATOM 1518 N N . ASN A 1 192 ? 14.636 -5.206 19.532 1.00 38.56 192 ASN A N 1
ATOM 1519 C CA . ASN A 1 192 ? 16.064 -5.477 19.677 1.00 38.56 192 ASN A CA 1
ATOM 1520 C C . ASN A 1 192 ? 16.243 -6.950 20.067 1.00 38.56 192 ASN A C 1
ATOM 1522 O O . ASN A 1 192 ? 16.709 -7.258 21.162 1.00 38.56 192 ASN A O 1
ATOM 1526 N N . ASP A 1 193 ? 15.897 -7.871 19.172 1.00 41.91 193 ASP A N 1
ATOM 1527 C CA . ASP A 1 193 ? 16.262 -9.274 19.314 1.00 41.91 193 ASP A CA 1
ATOM 1528 C C . ASP A 1 193 ? 17.736 -9.413 18.914 1.00 41.91 193 ASP A C 1
ATOM 1530 O O . ASP A 1 193 ? 18.101 -10.013 17.904 1.00 41.91 193 ASP A O 1
ATOM 1534 N N . LYS A 1 194 ? 18.632 -8.868 19.748 1.00 34.41 194 LYS A N 1
ATOM 1535 C CA . LYS A 1 194 ? 19.896 -9.577 19.945 1.00 34.41 194 LYS A CA 1
ATOM 1536 C C . LYS A 1 194 ? 19.488 -10.937 20.508 1.00 34.41 194 LYS A C 1
ATOM 1538 O O . LYS A 1 194 ? 18.742 -10.945 21.489 1.00 34.41 194 LYS A O 1
ATOM 1543 N N . PRO A 1 195 ? 19.955 -12.071 19.962 1.00 36.44 195 PRO A N 1
ATOM 1544 C CA . PRO A 1 195 ? 19.765 -13.338 20.638 1.00 36.44 195 PRO A CA 1
ATOM 1545 C C . PRO A 1 195 ? 20.480 -13.210 21.982 1.00 36.44 195 PRO A C 1
ATOM 1547 O O . PRO A 1 195 ? 21.708 -13.272 22.062 1.00 36.44 195 PRO A O 1
ATOM 1550 N N . SER A 1 196 ? 19.728 -12.954 23.055 1.00 38.41 196 SER A N 1
ATOM 1551 C CA . SER A 1 196 ? 20.258 -13.119 24.394 1.00 38.41 196 SER A CA 1
ATOM 1552 C C . SER A 1 196 ? 20.664 -14.581 24.452 1.00 38.41 196 SER A C 1
ATOM 1554 O O . SER A 1 196 ? 19.801 -15.453 24.313 1.00 38.41 196 SER A O 1
ATOM 1556 N N . LYS A 1 197 ? 21.974 -14.841 24.554 1.00 35.69 197 LYS A N 1
ATOM 1557 C CA . LYS A 1 197 ? 22.536 -16.174 24.777 1.00 35.69 197 LYS A CA 1
ATOM 1558 C C . LYS A 1 197 ? 21.586 -16.931 25.699 1.00 35.69 197 LYS A C 1
ATOM 1560 O O . LYS A 1 197 ? 21.322 -16.459 26.807 1.00 35.69 197 LYS A O 1
ATOM 1565 N N . ARG A 1 198 ? 21.015 -18.030 25.197 1.00 38.34 198 ARG A N 1
ATOM 1566 C CA . ARG A 1 198 ? 20.103 -18.890 25.949 1.00 38.34 198 ARG A CA 1
ATOM 1567 C C . ARG A 1 198 ? 20.801 -19.272 27.254 1.00 38.34 198 ARG A C 1
ATOM 1569 O O . ARG A 1 198 ? 21.681 -20.121 27.249 1.00 38.34 198 ARG A O 1
ATOM 1576 N N . ARG A 1 199 ? 20.429 -18.634 28.364 1.00 34.72 199 ARG A N 1
ATOM 1577 C CA . ARG A 1 199 ? 20.671 -19.178 29.699 1.00 34.72 199 ARG A CA 1
ATOM 1578 C C . ARG A 1 199 ? 19.499 -20.103 29.968 1.00 34.72 199 ARG A C 1
ATOM 1580 O O . ARG A 1 199 ? 18.390 -19.640 30.224 1.00 34.72 199 ARG A O 1
ATOM 1587 N N . GLY A 1 200 ? 19.731 -21.396 29.763 1.00 31.61 200 GLY A N 1
ATOM 1588 C CA . GLY A 1 200 ? 18.770 -22.429 30.112 1.00 31.61 200 GLY A CA 1
ATOM 1589 C C . GLY A 1 200 ? 18.571 -22.438 31.623 1.00 31.61 200 GLY A C 1
ATOM 1590 O O . GLY A 1 200 ? 19.537 -22.527 32.373 1.00 31.61 200 GLY A O 1
ATOM 1591 N N . TRP A 1 201 ? 17.321 -22.340 32.062 1.00 34.16 201 TRP A N 1
ATOM 1592 C CA . TRP A 1 201 ? 16.934 -22.654 33.431 1.00 34.16 201 TRP A CA 1
ATOM 1593 C C . TRP A 1 201 ? 16.267 -24.022 33.408 1.00 34.16 201 TRP A C 1
ATOM 1595 O O . TRP A 1 201 ? 15.260 -24.212 32.725 1.00 34.16 201 TRP A O 1
ATOM 1605 N N . ARG A 1 202 ? 16.843 -24.984 34.128 1.00 32.34 202 ARG A N 1
ATOM 1606 C CA . ARG A 1 202 ? 16.214 -26.277 34.400 1.00 32.34 202 ARG A CA 1
ATOM 1607 C C . ARG A 1 202 ? 15.643 -26.212 35.812 1.00 32.34 202 ARG A C 1
ATOM 1609 O O . ARG A 1 202 ? 16.372 -25.912 36.752 1.00 32.34 202 ARG A O 1
ATOM 1616 N N . TYR A 1 203 ? 14.347 -26.463 35.956 1.00 30.83 203 TYR A N 1
ATOM 1617 C CA . TYR A 1 203 ? 13.724 -26.643 37.263 1.00 30.83 203 TYR A CA 1
ATOM 1618 C C . TYR A 1 203 ? 13.777 -28.128 37.616 1.00 30.83 203 TYR A C 1
ATOM 1620 O O . TYR A 1 203 ? 13.157 -28.940 36.933 1.00 30.83 203 TYR A O 1
ATOM 1628 N N . GLU A 1 204 ? 14.501 -28.481 38.676 1.00 36.91 204 GLU A N 1
ATOM 1629 C CA . GLU A 1 204 ? 14.338 -29.770 39.347 1.00 36.91 204 GLU A CA 1
ATOM 1630 C C . GLU A 1 204 ? 13.533 -29.560 40.627 1.00 36.91 204 GLU A C 1
ATOM 1632 O O . GLU A 1 204 ? 13.890 -28.762 41.495 1.00 36.91 204 GLU A O 1
ATOM 1637 N N . VAL A 1 205 ? 12.412 -30.272 40.728 1.00 33.44 205 VAL A N 1
ATOM 1638 C CA . VAL A 1 205 ? 11.590 -30.324 41.935 1.00 33.44 205 VAL A CA 1
ATOM 1639 C C . VAL A 1 205 ? 12.107 -31.481 42.780 1.00 33.44 205 VAL A C 1
ATOM 1641 O O . VAL A 1 205 ? 11.909 -32.636 42.418 1.00 33.44 205 VAL A O 1
ATOM 1644 N N . ASN A 1 206 ? 12.750 -31.182 43.910 1.00 38.25 206 ASN A N 1
ATOM 1645 C CA . ASN A 1 206 ? 13.019 -32.180 44.945 1.00 38.25 206 ASN A CA 1
ATOM 1646 C C . ASN A 1 206 ? 12.015 -32.029 46.093 1.00 38.25 206 ASN A C 1
ATOM 1648 O O . ASN A 1 206 ? 11.608 -30.920 46.438 1.00 38.25 206 ASN A O 1
ATOM 1652 N N . SER A 1 207 ? 11.590 -33.162 46.657 1.00 46.22 207 SER A N 1
ATOM 1653 C CA . SER A 1 207 ? 10.424 -33.340 47.539 1.00 46.22 207 SER A CA 1
ATOM 1654 C C . SER A 1 207 ? 10.545 -32.742 48.953 1.00 46.22 207 SER A C 1
ATOM 1656 O O . SER A 1 207 ? 9.990 -33.273 49.913 1.00 46.22 207 SER A O 1
ATOM 1658 N N . SER A 1 208 ? 11.248 -31.629 49.108 1.00 46.31 208 SER A N 1
ATOM 1659 C CA . SER A 1 208 ? 11.325 -30.856 50.345 1.00 46.31 208 SER A CA 1
ATOM 1660 C C . SER A 1 208 ? 11.482 -29.381 49.976 1.00 46.31 208 SER A C 1
ATOM 1662 O O . SER A 1 208 ? 12.500 -28.955 49.442 1.00 46.31 208 SER A O 1
ATOM 1664 N N . ALA A 1 209 ? 10.415 -28.610 50.195 1.00 42.59 209 ALA A N 1
ATOM 1665 C CA . ALA A 1 209 ? 10.226 -27.243 49.712 1.00 42.59 209 ALA A CA 1
ATOM 1666 C C . ALA A 1 209 ? 11.365 -26.273 50.094 1.00 42.59 209 ALA A C 1
ATOM 1668 O O . ALA A 1 209 ? 11.331 -25.623 51.138 1.00 42.59 209 ALA A O 1
ATOM 1669 N N . SER A 1 210 ? 12.369 -26.133 49.225 1.00 36.88 210 SER A N 1
ATOM 1670 C CA . SER A 1 210 ? 13.339 -25.033 49.234 1.00 36.88 210 SER A CA 1
ATOM 1671 C C . SER A 1 210 ? 13.948 -24.848 47.841 1.00 36.88 210 SER A C 1
ATOM 1673 O O . SER A 1 210 ? 14.681 -25.701 47.351 1.00 36.88 210 SER A O 1
ATOM 1675 N N . LEU A 1 211 ? 13.641 -23.715 47.201 1.00 32.47 211 LEU A N 1
ATOM 1676 C CA . LEU A 1 211 ? 14.213 -23.290 45.919 1.00 32.47 211 LEU A CA 1
ATOM 1677 C C . LEU A 1 211 ? 15.626 -22.724 46.143 1.00 32.47 211 LEU A C 1
ATOM 1679 O O . LEU A 1 211 ? 15.786 -21.729 46.848 1.00 32.47 211 LEU A O 1
ATOM 1683 N N . ARG A 1 212 ? 16.651 -23.309 45.511 1.00 36.28 212 ARG A N 1
ATOM 1684 C CA . ARG A 1 212 ? 17.970 -22.675 45.347 1.00 36.28 212 ARG A CA 1
ATOM 1685 C C . ARG A 1 212 ? 18.288 -22.529 43.866 1.00 36.28 212 ARG A C 1
ATOM 1687 O O . ARG A 1 212 ? 18.300 -23.512 43.135 1.00 36.28 212 ARG A O 1
ATOM 1694 N N . LEU A 1 213 ? 18.583 -21.298 43.454 1.00 30.97 213 LEU A N 1
ATOM 1695 C CA . LEU A 1 213 ? 19.210 -21.008 42.170 1.00 30.97 213 LEU A CA 1
ATOM 1696 C C . LEU A 1 213 ? 20.689 -21.413 42.236 1.00 30.97 213 LEU A C 1
ATOM 1698 O O . LEU A 1 213 ? 21.423 -20.903 43.081 1.00 30.97 213 LEU A O 1
ATOM 1702 N N . GLN A 1 214 ? 21.134 -22.287 41.337 1.00 42.19 214 GLN A N 1
ATOM 1703 C CA . GLN A 1 214 ? 22.554 -22.478 41.049 1.00 42.19 214 GLN A CA 1
ATOM 1704 C C . GLN A 1 214 ? 22.822 -22.152 39.584 1.00 42.19 214 GLN A C 1
ATOM 1706 O O . GLN A 1 214 ? 22.085 -22.564 38.692 1.00 42.19 214 GLN A O 1
ATOM 1711 N N . GLN A 1 215 ? 23.870 -21.363 39.367 1.00 33.22 215 GLN A N 1
ATOM 1712 C CA . GLN A 1 215 ? 24.393 -21.001 38.061 1.00 33.22 215 GLN A CA 1
ATOM 1713 C C . GLN A 1 215 ? 25.470 -22.025 37.697 1.00 33.22 215 GLN A C 1
ATOM 1715 O O . GLN A 1 215 ? 26.421 -22.203 38.455 1.00 33.22 215 GLN A O 1
ATOM 1720 N N . THR A 1 216 ? 25.317 -22.706 36.567 1.00 39.94 216 THR A N 1
ATOM 1721 C CA . THR A 1 216 ? 26.362 -23.561 35.996 1.00 39.94 216 THR A CA 1
ATOM 1722 C C . THR A 1 216 ? 26.886 -22.900 34.731 1.00 39.94 216 THR A C 1
ATOM 1724 O O . THR A 1 216 ? 26.109 -22.646 33.809 1.00 39.94 216 THR A O 1
ATOM 1727 N N . ASP A 1 217 ? 28.185 -22.614 34.697 1.00 33.28 217 ASP A N 1
ATOM 1728 C CA . ASP A 1 217 ? 28.883 -22.223 33.475 1.00 33.28 217 ASP A CA 1
ATOM 1729 C C . ASP A 1 217 ? 29.334 -23.504 32.758 1.00 33.28 217 ASP A C 1
ATOM 1731 O O . ASP A 1 217 ? 30.103 -24.290 33.313 1.00 33.28 217 ASP A O 1
ATOM 1735 N N . GLU A 1 218 ? 28.838 -23.738 31.543 1.00 36.88 218 GLU A N 1
ATOM 1736 C CA . GLU A 1 218 ? 29.410 -24.752 30.652 1.00 36.88 218 GLU A CA 1
ATOM 1737 C C . GLU A 1 218 ? 30.572 -24.132 29.864 1.00 36.88 218 GLU A C 1
ATOM 1739 O O . GLU A 1 218 ? 30.481 -22.999 29.383 1.00 36.88 218 GLU A O 1
ATOM 1744 N N . SER A 1 219 ? 31.677 -24.881 29.818 1.00 37.88 219 SER A N 1
ATOM 1745 C CA . SER A 1 219 ? 32.948 -24.551 29.157 1.00 37.88 219 SER A CA 1
ATOM 1746 C C . SER A 1 219 ? 32.891 -24.794 27.655 1.00 37.88 219 SER A C 1
ATOM 1748 O O . SER A 1 219 ? 32.248 -25.791 27.260 1.00 37.88 219 SER A O 1
#

Organism: NCBI:txid1230459

Foldseek 3Di:
DEEEEEEEAAQDFPDDAPAELVRLLPDAQVVQCVVQVVQKFFSLRTGDDDLSVVVVVVQVVVVVPHHYWYWYAYLRQAIGTRRDMGGHYDDDLPDLVVLLVQLVVLVDPSVPDDSLVSLCSSLVSNVNQVVVLVVLVVPGQEYEAEYEQSVLSSRQVNLQVRPPNYQAAYAYDPVNVVSNHPHDYDHNDDPPPPPPPDPDDDDDDDPDDDDDDDRDDDD